Protein AF-A0A022QAW2-F1 (afdb_monomer)

Organism: Erythranthe guttata (NCBI:txid4155)

Solvent-accessible surface area (backbone atoms only — not comparable to full-atom values): 15195 Å² total; per-residue (Å²): 115,69,69,63,53,54,53,51,53,49,51,52,51,51,55,58,72,65,52,78,80,77,84,70,64,58,76,48,80,45,81,38,42,35,32,73,42,81,48,41,42,82,66,58,79,36,71,28,37,12,29,69,86,28,66,48,21,70,68,46,79,47,45,41,44,22,32,42,34,40,39,38,33,32,61,38,96,52,67,43,32,58,20,52,49,89,63,66,49,78,96,32,54,67,51,44,21,40,86,88,50,33,82,66,36,45,53,76,34,66,51,71,39,65,47,52,43,61,94,43,36,40,62,39,34,34,30,33,64,41,81,51,40,38,63,26,36,44,26,26,43,30,40,31,35,68,52,94,90,52,82,70,101,58,81,85,53,79,45,80,43,83,39,45,32,28,47,34,55,88,61,49,24,68,57,54,43,53,40,46,76,70,75,40,84,85,75,77,65,77,43,57,29,43,60,55,19,18,60,71,72,87,39,82,87,82,34,66,87,89,41,53,48,76,80,84,90,79,64,90,96,64,53,69,44,74,44,78,43,83,68,32,87,82,63,89,82,88,87,85,56,89,98,47,76,46,72,45,53,67,56,90,41,39,77,50,81,78,43,82,46,123

Structure (mmCIF, N/CA/C/O backbone):
data_AF-A0A022QAW2-F1
#
_entry.id   AF-A0A022QAW2-F1
#
loop_
_atom_site.group_PDB
_atom_site.id
_atom_site.type_symbol
_atom_site.label_atom_id
_atom_site.label_alt_id
_atom_site.label_comp_id
_atom_site.label_asym_id
_atom_site.label_entity_id
_atom_site.label_seq_id
_atom_s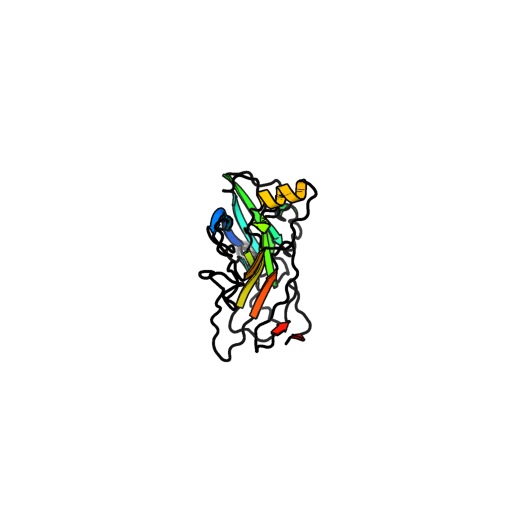ite.pdbx_PDB_ins_code
_atom_site.Cartn_x
_atom_site.Cartn_y
_atom_site.Cartn_z
_atom_site.occupancy
_atom_site.B_iso_or_equiv
_atom_site.auth_seq_id
_atom_site.auth_comp_id
_atom_site.auth_asym_id
_atom_site.auth_atom_id
_atom_site.pdbx_PDB_model_num
ATOM 1 N N . MET A 1 1 ? 17.399 -0.648 67.401 1.00 56.72 1 MET A N 1
ATOM 2 C CA . MET A 1 1 ? 17.140 -1.741 66.431 1.00 56.72 1 MET A CA 1
ATOM 3 C C . MET A 1 1 ? 15.849 -1.549 65.635 1.00 56.72 1 MET A C 1
ATOM 5 O O . MET A 1 1 ? 15.909 -1.689 64.425 1.00 56.72 1 MET A O 1
ATOM 9 N N . ALA A 1 2 ? 14.717 -1.166 66.243 1.00 56.50 2 ALA A N 1
ATOM 10 C CA . ALA A 1 2 ? 13.443 -0.997 65.521 1.00 56.50 2 ALA A CA 1
ATOM 11 C C . ALA A 1 2 ? 13.460 0.070 64.399 1.00 56.50 2 ALA A C 1
ATOM 13 O O . ALA A 1 2 ? 12.942 -0.175 63.316 1.00 56.50 2 ALA A O 1
ATOM 14 N N . ALA A 1 3 ? 14.116 1.219 64.610 1.00 58.31 3 ALA A N 1
ATOM 15 C CA . ALA A 1 3 ? 14.168 2.296 63.612 1.00 58.31 3 ALA A CA 1
ATOM 16 C C . ALA A 1 3 ? 14.893 1.900 62.307 1.00 58.31 3 ALA A C 1
ATOM 18 O O . ALA A 1 3 ? 14.463 2.291 61.229 1.00 58.31 3 ALA A O 1
ATOM 19 N N . ALA A 1 4 ? 15.945 1.077 62.401 1.00 62.88 4 ALA A N 1
ATOM 20 C CA . ALA A 1 4 ? 16.702 0.593 61.243 1.00 62.88 4 ALA A CA 1
ATOM 21 C C . ALA A 1 4 ? 15.927 -0.455 60.421 1.00 62.88 4 ALA A C 1
ATOM 23 O O . ALA A 1 4 ? 16.086 -0.547 59.205 1.00 62.88 4 ALA A O 1
ATOM 24 N N . ALA A 1 5 ? 15.062 -1.235 61.077 1.00 66.19 5 ALA A N 1
ATOM 25 C CA . ALA A 1 5 ? 14.179 -2.181 60.402 1.00 66.19 5 ALA A CA 1
ATOM 26 C C . ALA A 1 5 ? 13.078 -1.450 59.616 1.00 66.19 5 ALA A C 1
ATOM 28 O O . ALA A 1 5 ? 12.796 -1.809 58.476 1.00 66.19 5 ALA A O 1
ATOM 29 N N . ILE A 1 6 ? 12.516 -0.377 60.184 1.00 70.00 6 ILE A N 1
ATOM 30 C CA . ILE A 1 6 ? 11.476 0.436 59.535 1.00 70.00 6 ILE A CA 1
ATOM 31 C C . ILE A 1 6 ? 12.028 1.149 58.293 1.00 70.00 6 ILE A C 1
ATOM 33 O O . ILE A 1 6 ? 11.392 1.119 57.241 1.00 70.00 6 ILE A O 1
ATOM 37 N N . THR A 1 7 ? 13.228 1.734 58.371 1.00 72.00 7 THR A N 1
ATOM 38 C CA . THR A 1 7 ? 13.870 2.370 57.208 1.00 72.00 7 THR A CA 1
ATOM 39 C C . THR A 1 7 ? 14.232 1.365 56.119 1.00 72.00 7 THR A C 1
ATOM 41 O O . THR A 1 7 ? 14.057 1.666 54.942 1.00 72.00 7 THR A O 1
ATOM 44 N N . SER A 1 8 ? 14.667 0.158 56.491 1.00 72.88 8 SER A N 1
ATOM 45 C CA . SER A 1 8 ? 14.980 -0.908 55.529 1.00 72.88 8 SER A CA 1
ATOM 46 C C . SER A 1 8 ? 13.729 -1.403 54.792 1.00 72.88 8 SER A C 1
ATOM 48 O O . SER A 1 8 ? 13.750 -1.546 53.573 1.00 72.88 8 SER A O 1
ATOM 50 N N . VAL A 1 9 ? 12.612 -1.596 55.502 1.00 76.38 9 VAL A N 1
ATOM 51 C CA . VAL A 1 9 ? 11.323 -1.989 54.902 1.00 76.38 9 VAL A CA 1
ATOM 52 C C . VAL A 1 9 ? 10.766 -0.884 53.999 1.00 76.38 9 VAL A C 1
ATOM 54 O O . VAL A 1 9 ? 10.245 -1.180 52.921 1.00 76.38 9 VAL A O 1
ATOM 57 N N . LEU A 1 10 ? 10.920 0.387 54.387 1.00 77.25 10 LEU A N 1
ATOM 58 C CA . LEU A 1 10 ? 10.522 1.528 53.561 1.00 77.25 10 LEU A CA 1
ATOM 59 C C . LEU A 1 10 ? 11.343 1.597 52.262 1.00 77.25 10 LEU A C 1
ATOM 61 O O . LEU A 1 10 ? 10.767 1.774 51.193 1.00 77.25 10 LEU A O 1
ATOM 65 N N . LEU A 1 11 ? 12.665 1.393 52.331 1.00 74.50 11 LEU A N 1
ATOM 66 C CA . LEU A 1 11 ? 13.534 1.373 51.148 1.00 74.50 11 LEU A CA 1
ATOM 67 C C . LEU A 1 11 ? 13.185 0.224 50.196 1.00 74.50 11 LEU A C 1
ATOM 69 O O . LEU A 1 11 ? 13.103 0.438 48.991 1.00 74.50 11 LEU A O 1
ATOM 73 N N . ILE A 1 12 ? 12.924 -0.974 50.729 1.00 75.12 12 ILE A N 1
ATOM 74 C CA . ILE A 1 12 ? 12.495 -2.132 49.931 1.00 75.12 12 ILE A CA 1
ATOM 75 C C . ILE A 1 12 ? 11.142 -1.851 49.262 1.00 75.12 12 ILE A C 1
ATOM 77 O O . ILE A 1 12 ? 10.963 -2.165 48.089 1.00 75.12 12 ILE A O 1
ATOM 81 N N . SER A 1 13 ? 10.216 -1.195 49.967 1.00 69.25 13 SER A N 1
ATOM 82 C CA . SER A 1 13 ? 8.904 -0.815 49.425 1.00 69.25 13 SER A CA 1
ATOM 83 C C . SER A 1 13 ? 9.012 0.248 48.323 1.00 69.25 13 SER A C 1
ATOM 85 O O . SER A 1 13 ? 8.322 0.152 47.313 1.00 69.25 13 SER A O 1
ATOM 87 N N . ILE A 1 14 ? 9.915 1.226 48.467 1.00 72.00 14 ILE A N 1
ATOM 88 C CA . ILE A 1 14 ? 10.216 2.226 47.429 1.00 72.00 14 ILE A CA 1
ATOM 89 C C . ILE A 1 14 ? 10.884 1.562 46.216 1.00 72.00 14 ILE A C 1
ATOM 91 O O . ILE A 1 14 ? 10.503 1.848 45.086 1.00 72.00 14 ILE A O 1
ATOM 95 N N . CYS A 1 15 ? 11.824 0.634 46.420 1.00 68.12 15 CYS A N 1
ATOM 96 C CA . CYS A 1 15 ? 12.437 -0.134 45.332 1.00 68.12 15 CYS A CA 1
ATOM 97 C C . CYS A 1 15 ? 11.434 -1.049 44.608 1.00 68.12 15 CYS A C 1
ATOM 99 O O . CYS A 1 15 ? 11.542 -1.210 43.396 1.00 68.12 15 CYS A O 1
ATOM 101 N N . LEU A 1 16 ? 10.442 -1.604 45.314 1.00 65.06 16 LEU A N 1
ATOM 102 C CA . LEU A 1 16 ? 9.341 -2.373 44.719 1.00 65.06 16 LEU A CA 1
ATOM 103 C C . LEU A 1 16 ? 8.357 -1.479 43.944 1.00 65.06 16 LEU A C 1
ATOM 105 O O . LEU A 1 16 ? 7.880 -1.889 42.890 1.00 65.06 16 LEU A O 1
ATOM 109 N N . LEU A 1 17 ? 8.096 -0.249 44.407 1.00 61.62 17 LEU A N 1
ATOM 110 C CA . LEU A 1 17 ? 7.304 0.761 43.681 1.00 61.62 17 LEU A CA 1
ATOM 111 C C . LEU A 1 17 ? 8.039 1.338 42.458 1.00 61.62 17 LEU A C 1
ATOM 113 O O . LEU A 1 17 ? 7.399 1.757 41.498 1.00 61.62 17 LEU A O 1
ATOM 117 N N . LEU A 1 18 ? 9.375 1.329 42.472 1.00 59.78 18 LEU A N 1
ATOM 118 C CA . LEU A 1 18 ? 10.240 1.624 41.322 1.00 59.78 18 LEU A CA 1
ATOM 119 C C . LEU A 1 18 ? 10.418 0.413 40.386 1.00 59.78 18 LEU A C 1
ATOM 121 O O . LEU A 1 18 ? 11.153 0.502 39.401 1.00 59.78 18 LEU A O 1
ATOM 125 N N . GLY A 1 19 ? 9.756 -0.713 40.678 1.00 59.25 19 GLY A N 1
ATOM 126 C CA . GLY A 1 19 ? 9.736 -1.900 39.836 1.00 59.25 19 GLY A CA 1
ATOM 127 C C . GLY A 1 19 ? 9.145 -1.590 38.463 1.00 59.25 19 GLY A C 1
ATOM 128 O O . GLY A 1 19 ? 7.937 -1.439 38.326 1.00 59.25 19 GLY A O 1
ATOM 129 N N . CYS A 1 20 ? 10.031 -1.479 37.470 1.00 58.34 20 CYS A N 1
ATOM 130 C CA . CYS A 1 20 ? 9.810 -1.493 36.023 1.00 58.34 20 CYS A CA 1
ATOM 131 C C . CYS A 1 20 ? 8.377 -1.182 35.553 1.00 58.34 20 CYS A C 1
ATOM 133 O O . CYS A 1 20 ? 7.703 -2.034 34.973 1.00 58.34 20 CYS A O 1
ATOM 135 N N . ALA A 1 21 ? 7.933 0.063 35.726 1.00 58.34 21 ALA A N 1
ATOM 136 C CA . ALA A 1 21 ? 6.837 0.582 34.922 1.00 58.34 21 ALA A CA 1
ATOM 137 C C . ALA A 1 21 ? 7.349 0.752 33.481 1.00 58.34 21 ALA A C 1
ATOM 139 O O . ALA A 1 21 ? 7.840 1.814 33.101 1.00 58.34 21 ALA A O 1
ATOM 140 N N . PHE A 1 22 ? 7.280 -0.313 32.678 1.00 58.16 22 PHE A N 1
ATOM 141 C CA . PHE A 1 22 ? 7.416 -0.207 31.228 1.00 58.16 22 PHE A CA 1
ATOM 142 C C . PHE A 1 22 ? 6.170 0.512 30.702 1.00 58.16 22 PHE A C 1
ATOM 144 O O . PHE A 1 22 ? 5.160 -0.106 30.386 1.00 58.16 22 PHE A O 1
ATOM 151 N N . ALA A 1 23 ? 6.228 1.843 30.693 1.00 65.62 23 ALA A N 1
ATOM 152 C CA . ALA A 1 23 ? 5.174 2.722 30.187 1.00 65.62 23 ALA A CA 1
ATOM 153 C C . ALA A 1 23 ? 5.244 2.917 28.660 1.00 65.62 23 ALA A C 1
ATOM 155 O O . ALA A 1 23 ? 4.561 3.785 28.119 1.00 65.62 23 ALA A O 1
ATOM 156 N N . GLU A 1 24 ? 6.104 2.161 27.976 1.00 78.31 24 GLU A N 1
ATOM 157 C CA . GLU A 1 24 ? 6.283 2.254 26.532 1.00 78.31 24 GLU A CA 1
ATOM 158 C C . GLU A 1 24 ? 5.212 1.433 25.807 1.00 78.31 24 GLU A C 1
ATOM 160 O O . GLU A 1 24 ? 4.860 0.326 26.223 1.00 78.31 24 GLU A O 1
ATOM 165 N N . ASP A 1 25 ? 4.663 1.998 24.732 1.00 86.62 25 ASP A N 1
ATOM 166 C CA . ASP A 1 25 ? 3.688 1.301 23.902 1.00 86.62 25 ASP A CA 1
ATOM 167 C C . ASP A 1 25 ? 4.361 0.149 23.119 1.00 86.62 25 ASP A C 1
ATOM 169 O O . ASP A 1 25 ? 5.567 0.190 22.861 1.00 86.62 25 ASP A O 1
ATOM 173 N N . PRO A 1 26 ? 3.618 -0.893 22.699 1.00 92.31 26 PRO A N 1
ATOM 174 C CA . PRO A 1 26 ? 4.227 -2.045 22.041 1.00 92.31 26 PRO A CA 1
ATOM 175 C C . PRO A 1 26 ? 4.854 -1.701 20.682 1.00 92.31 26 PRO A C 1
ATOM 177 O O . PRO A 1 26 ? 4.358 -0.852 19.934 1.00 92.31 26 PRO A O 1
ATOM 180 N N . PHE A 1 27 ? 5.924 -2.423 20.342 1.00 95.62 27 PHE A N 1
ATOM 181 C CA . PHE A 1 27 ? 6.578 -2.359 19.037 1.00 95.62 27 PHE A CA 1
ATOM 182 C C . PHE A 1 27 ? 5.999 -3.403 18.084 1.00 95.62 27 PHE A C 1
ATOM 184 O O . PHE A 1 27 ? 5.907 -4.584 18.419 1.00 95.62 27 PHE A O 1
ATOM 191 N N . VAL A 1 28 ? 5.670 -2.980 16.866 1.00 97.19 28 VAL A N 1
ATOM 192 C CA . VAL A 1 28 ? 5.231 -3.858 15.779 1.00 97.19 28 VAL A CA 1
ATOM 193 C C . VAL A 1 28 ? 6.261 -3.783 14.660 1.00 97.19 28 VAL A C 1
ATOM 195 O O . VAL A 1 28 ? 6.480 -2.721 14.079 1.00 97.19 28 VAL A O 1
ATOM 198 N N . ASN A 1 29 ? 6.900 -4.916 14.374 1.00 98.06 29 ASN A N 1
ATOM 199 C CA . ASN A 1 29 ? 8.033 -4.997 13.457 1.00 98.06 29 ASN A CA 1
ATOM 200 C C . ASN A 1 29 ? 7.632 -5.648 12.128 1.00 98.06 29 ASN A C 1
ATOM 202 O O . ASN A 1 29 ? 6.971 -6.687 12.119 1.00 98.06 29 ASN A O 1
ATOM 206 N N . TYR A 1 30 ? 8.094 -5.074 11.019 1.00 98.25 30 TYR A N 1
ATOM 207 C CA . TYR A 1 30 ? 7.963 -5.631 9.674 1.00 98.25 30 TYR A CA 1
ATOM 208 C C . TYR A 1 30 ? 9.312 -5.609 8.950 1.00 98.25 30 TYR A C 1
ATOM 210 O O . TYR A 1 30 ? 10.018 -4.602 8.957 1.00 98.25 30 TYR A O 1
ATOM 218 N N . ASP A 1 31 ? 9.642 -6.701 8.261 1.00 98.31 31 ASP A N 1
ATOM 219 C CA . ASP A 1 31 ? 10.764 -6.762 7.322 1.00 98.31 31 ASP A CA 1
ATOM 220 C C . ASP A 1 31 ? 10.231 -6.741 5.889 1.00 98.31 31 ASP A C 1
ATOM 222 O O . ASP A 1 31 ? 9.519 -7.652 5.453 1.00 98.31 31 ASP A O 1
ATOM 226 N N . PHE A 1 32 ? 10.573 -5.690 5.152 1.00 98.50 32 PHE A N 1
ATOM 227 C CA . PHE A 1 32 ? 10.180 -5.484 3.765 1.00 98.50 32 PHE A CA 1
ATOM 228 C C . PHE A 1 32 ? 11.380 -5.694 2.849 1.00 98.50 32 PHE A C 1
ATOM 230 O O . PHE A 1 32 ? 12.405 -5.028 2.959 1.00 98.50 32 PHE A O 1
ATOM 237 N N . VAL A 1 33 ? 11.236 -6.601 1.892 1.00 98.62 33 VAL A N 1
ATOM 238 C CA . VAL A 1 33 ? 12.156 -6.788 0.775 1.00 98.62 33 VAL A CA 1
ATOM 239 C C . VAL A 1 33 ? 11.467 -6.263 -0.471 1.00 98.62 33 VAL A C 1
ATOM 241 O O . VAL A 1 33 ? 10.517 -6.876 -0.956 1.00 98.62 33 VAL A O 1
ATOM 244 N N . VAL A 1 34 ? 11.936 -5.126 -0.976 1.00 98.56 34 VAL A N 1
ATOM 245 C CA . VAL A 1 34 ? 11.364 -4.487 -2.163 1.00 98.56 34 VAL A CA 1
ATOM 246 C C . VAL A 1 34 ? 12.167 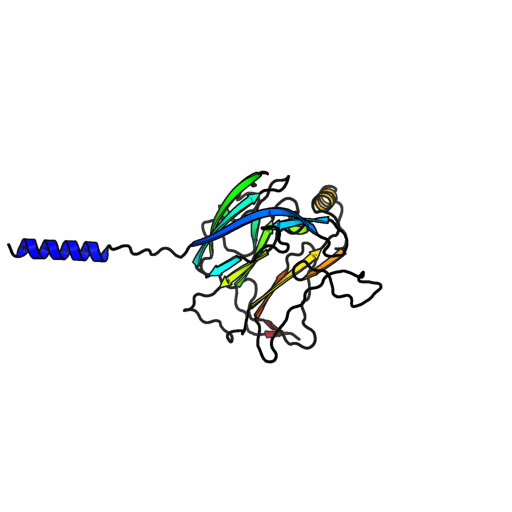-4.913 -3.383 1.00 98.56 34 VAL A C 1
ATOM 248 O O . VAL A 1 34 ? 13.368 -4.657 -3.455 1.00 98.56 34 VAL A O 1
ATOM 251 N N . SER A 1 35 ? 11.521 -5.603 -4.320 1.00 98.25 35 SER A N 1
ATOM 252 C CA . SER A 1 35 ? 12.160 -6.183 -5.506 1.00 98.25 35 SER A CA 1
ATOM 253 C C . SER A 1 35 ? 11.222 -6.186 -6.707 1.00 98.25 35 SER A C 1
ATOM 255 O O . SER A 1 35 ? 10.004 -6.146 -6.545 1.00 98.25 35 SER A O 1
ATOM 257 N N . TYR A 1 36 ? 11.778 -6.319 -7.910 1.00 98.00 36 TYR A N 1
ATOM 258 C CA . TYR A 1 36 ? 10.973 -6.569 -9.102 1.00 98.00 36 TYR A CA 1
ATOM 259 C C . TYR A 1 36 ? 10.456 -8.009 -9.146 1.00 98.00 36 TYR A C 1
ATOM 261 O O . TYR A 1 36 ? 11.177 -8.954 -8.823 1.00 98.00 36 TYR A O 1
ATOM 269 N N . ILE A 1 37 ? 9.217 -8.163 -9.597 1.00 97.50 37 ILE A N 1
ATOM 270 C CA . ILE A 1 37 ? 8.623 -9.420 -10.055 1.00 97.50 37 ILE A CA 1
ATOM 271 C C . ILE A 1 37 ? 8.091 -9.225 -11.475 1.00 97.50 37 ILE A C 1
ATOM 273 O O . ILE A 1 37 ? 7.823 -8.098 -11.892 1.00 97.50 37 ILE A O 1
ATOM 277 N N . THR A 1 38 ? 7.911 -10.311 -12.219 1.00 97.00 38 THR A N 1
ATOM 278 C CA . THR A 1 38 ? 7.157 -10.270 -13.477 1.00 97.00 38 THR A CA 1
ATOM 279 C C . THR A 1 38 ? 5.701 -10.596 -13.181 1.00 97.00 38 THR A C 1
ATOM 281 O O . THR A 1 38 ? 5.409 -11.661 -12.641 1.00 97.00 38 THR A O 1
ATOM 284 N N . ALA A 1 39 ? 4.796 -9.688 -13.530 1.00 95.12 39 ALA A N 1
ATOM 285 C CA . ALA A 1 39 ? 3.359 -9.887 -13.396 1.00 95.12 39 ALA A CA 1
ATOM 286 C C . ALA A 1 39 ? 2.628 -9.333 -14.623 1.00 95.12 39 ALA A C 1
ATOM 288 O O . ALA A 1 39 ? 3.138 -8.453 -15.318 1.00 95.12 39 ALA A O 1
ATOM 289 N N . SER A 1 40 ? 1.416 -9.837 -14.856 1.00 94.69 40 SER A N 1
ATOM 290 C CA . SER A 1 40 ? 0.598 -9.472 -16.017 1.00 94.69 40 SER A CA 1
ATOM 291 C C . SER A 1 40 ? -0.830 -9.076 -15.607 1.00 94.69 40 SER A C 1
ATOM 293 O O . SER A 1 40 ? -1.771 -9.756 -16.017 1.00 94.69 40 SER A O 1
ATOM 295 N N . PRO A 1 41 ? -1.047 -8.007 -14.804 1.00 93.25 41 PRO A N 1
ATOM 296 C CA . PRO A 1 41 ? -2.383 -7.678 -14.282 1.00 93.25 41 PRO A CA 1
ATOM 297 C C . PRO A 1 41 ? -3.448 -7.450 -15.366 1.00 93.25 41 PRO A C 1
ATOM 299 O O . PRO A 1 41 ? -4.610 -7.784 -15.168 1.00 93.25 41 PRO A O 1
ATOM 302 N N . LEU A 1 42 ? -3.037 -6.917 -16.523 1.00 93.56 42 LEU A N 1
ATOM 303 C CA . LEU A 1 42 ? -3.880 -6.704 -17.708 1.00 93.56 42 LEU A CA 1
ATOM 304 C C . LEU A 1 42 ? -3.505 -7.642 -18.875 1.00 93.56 42 LEU A C 1
ATOM 306 O O . LEU A 1 42 ? -3.739 -7.325 -20.036 1.00 93.56 42 LEU A O 1
ATOM 310 N N . GLY A 1 43 ? -2.860 -8.777 -18.591 1.00 91.38 43 GLY A N 1
ATOM 311 C CA . GLY A 1 43 ? -2.446 -9.762 -19.600 1.00 91.38 43 GLY A CA 1
ATOM 312 C C . GLY A 1 43 ? -1.118 -9.468 -20.311 1.00 91.38 43 GLY A C 1
ATOM 313 O O . GLY A 1 43 ? -0.577 -10.357 -20.961 1.00 91.38 43 GLY A O 1
ATOM 314 N N . VAL A 1 44 ? -0.540 -8.275 -20.137 1.00 91.69 44 VAL A N 1
ATOM 315 C CA . VAL A 1 44 ? 0.791 -7.920 -20.661 1.00 91.69 44 VAL A CA 1
ATOM 316 C C . VAL A 1 44 ? 1.855 -8.142 -19.577 1.00 91.69 44 VAL A C 1
ATOM 318 O O . VAL A 1 44 ? 1.785 -7.479 -18.539 1.00 91.69 44 VAL A O 1
ATOM 321 N N . PRO A 1 45 ? 2.835 -9.046 -19.780 1.00 93.75 45 PRO A N 1
ATOM 322 C CA . PRO A 1 45 ? 3.922 -9.247 -18.828 1.00 93.75 45 PRO A CA 1
ATOM 323 C C . PRO A 1 45 ? 4.794 -8.002 -18.700 1.00 93.75 45 PRO A C 1
ATOM 325 O O . PRO A 1 45 ? 5.359 -7.525 -19.683 1.00 93.75 45 PRO A O 1
ATOM 328 N N . GLN A 1 46 ? 4.957 -7.512 -17.475 1.00 94.50 46 GLN A N 1
ATOM 329 C CA . GLN A 1 46 ? 5.856 -6.404 -17.177 1.00 94.50 46 GLN A CA 1
ATOM 330 C C . GLN A 1 46 ? 6.508 -6.542 -15.803 1.00 94.50 46 GLN A C 1
ATOM 332 O O . GLN A 1 46 ? 6.116 -7.369 -14.976 1.00 94.50 46 GLN A O 1
ATOM 337 N N . GLN A 1 47 ? 7.542 -5.733 -15.571 1.00 95.69 47 GLN A N 1
ATOM 338 C CA . GLN A 1 47 ? 8.177 -5.633 -14.263 1.00 95.69 47 GLN A CA 1
ATOM 339 C C . GLN A 1 47 ? 7.298 -4.818 -13.315 1.00 95.69 47 GLN A C 1
ATOM 341 O O . GLN A 1 47 ? 6.961 -3.673 -13.600 1.00 95.69 47 GLN A O 1
ATOM 346 N N . VAL A 1 48 ? 6.972 -5.414 -12.174 1.00 97.31 48 VAL A N 1
ATOM 347 C CA . VAL A 1 48 ? 6.183 -4.818 -11.098 1.00 97.31 48 VAL A CA 1
ATOM 348 C C . VAL A 1 48 ? 7.039 -4.776 -9.842 1.00 97.31 48 VAL A C 1
ATOM 350 O O . VAL A 1 48 ? 7.730 -5.741 -9.515 1.00 97.31 48 VAL A O 1
ATOM 353 N N . ILE A 1 49 ? 7.010 -3.653 -9.133 1.00 98.00 49 ILE A N 1
ATOM 354 C CA . ILE A 1 49 ? 7.642 -3.518 -7.826 1.00 98.00 49 ILE A CA 1
ATOM 355 C C . ILE A 1 49 ? 6.755 -4.241 -6.815 1.00 98.00 49 ILE A C 1
ATOM 357 O O . ILE A 1 49 ? 5.574 -3.933 -6.658 1.00 98.00 49 ILE A O 1
ATOM 361 N N . ALA A 1 50 ? 7.330 -5.209 -6.118 1.00 97.94 50 ALA A N 1
ATOM 362 C CA . ALA A 1 50 ? 6.653 -6.005 -5.111 1.00 97.94 50 ALA A CA 1
ATOM 363 C C . ALA A 1 50 ? 7.332 -5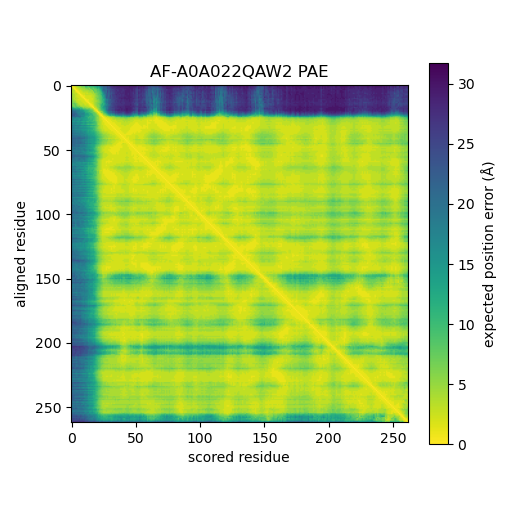.851 -3.756 1.00 97.94 50 ALA A C 1
ATOM 365 O O . ALA A 1 50 ? 8.544 -5.640 -3.663 1.00 97.94 50 ALA A O 1
ATOM 366 N N . VAL A 1 51 ? 6.544 -6.021 -2.699 1.00 98.44 51 VAL A N 1
ATOM 367 C CA . VAL A 1 51 ? 7.041 -6.075 -1.324 1.00 98.44 51 VAL A CA 1
ATOM 368 C C . VAL A 1 51 ? 6.910 -7.513 -0.843 1.00 98.44 51 VAL A C 1
ATOM 370 O O . VAL A 1 51 ? 5.828 -8.096 -0.881 1.00 98.44 51 VAL A O 1
ATOM 373 N N . ASN A 1 52 ? 8.027 -8.117 -0.437 1.00 98.19 52 ASN A N 1
ATOM 374 C CA . ASN A 1 52 ? 8.125 -9.534 -0.068 1.00 98.19 52 ASN A CA 1
ATOM 375 C C . ASN A 1 52 ? 7.621 -10.482 -1.173 1.00 98.19 52 ASN A C 1
ATOM 377 O O . ASN A 1 52 ? 6.988 -11.498 -0.892 1.00 98.19 52 ASN A O 1
ATOM 381 N N . GLY A 1 53 ? 7.882 -10.131 -2.439 1.00 97.50 53 GLY A N 1
ATOM 382 C CA . GLY A 1 53 ? 7.461 -10.913 -3.608 1.00 97.50 53 GLY A CA 1
ATOM 383 C C . GLY A 1 53 ? 5.954 -10.891 -3.886 1.00 97.50 53 GLY A C 1
ATOM 384 O O . GLY A 1 53 ? 5.491 -11.666 -4.717 1.00 97.50 53 GLY A O 1
ATOM 385 N N . LYS A 1 54 ? 5.187 -10.027 -3.206 1.00 97.31 54 LYS A N 1
ATOM 386 C CA . LYS A 1 54 ? 3.736 -9.890 -3.375 1.00 97.31 54 LYS A CA 1
ATOM 387 C C . LYS A 1 54 ? 3.363 -8.548 -4.000 1.00 97.31 54 LYS A C 1
ATOM 389 O O . LYS A 1 54 ? 3.959 -7.514 -3.683 1.00 97.31 54 LYS A O 1
ATOM 394 N N . PHE A 1 55 ? 2.356 -8.590 -4.865 1.00 96.56 55 PHE A N 1
ATOM 395 C CA . PHE A 1 55 ? 1.704 -7.424 -5.442 1.00 96.56 55 PHE A CA 1
ATOM 396 C C . PHE A 1 55 ? 0.177 -7.608 -5.366 1.00 96.56 55 PHE A C 1
ATOM 398 O O . PHE A 1 55 ? -0.322 -8.574 -5.947 1.00 96.56 55 PHE A O 1
ATOM 405 N N . PRO A 1 56 ? -0.560 -6.719 -4.670 1.00 97.19 56 PRO A N 1
ATOM 406 C CA . PRO A 1 56 ? -0.074 -5.638 -3.806 1.00 97.19 56 PRO A CA 1
ATOM 407 C C . PRO A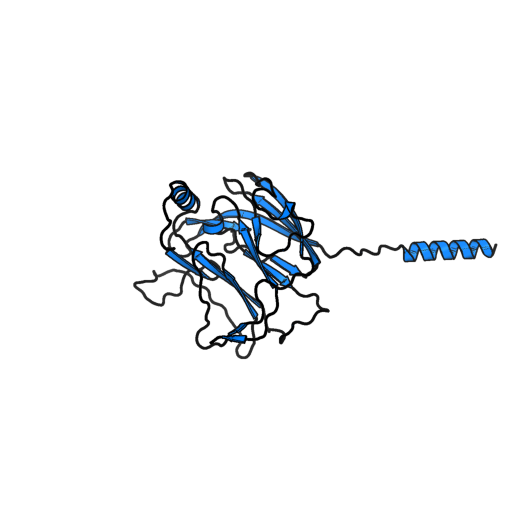 1 56 ? 0.791 -6.147 -2.639 1.00 97.19 56 PRO A C 1
ATOM 409 O O . PRO A 1 56 ? 0.828 -7.343 -2.339 1.00 97.19 56 PRO A O 1
ATOM 412 N N . GLY A 1 57 ? 1.520 -5.239 -1.996 1.00 97.56 57 GLY A N 1
ATOM 413 C CA . GLY A 1 57 ? 2.350 -5.555 -0.837 1.00 97.56 57 GLY A CA 1
ATOM 414 C C . GLY A 1 57 ? 1.532 -6.029 0.376 1.00 97.56 57 GLY A C 1
ATOM 415 O O . GLY A 1 57 ? 0.318 -5.811 0.443 1.00 97.56 57 GLY A O 1
ATOM 416 N N . PRO A 1 58 ? 2.175 -6.682 1.363 1.00 97.56 58 PRO A N 1
ATOM 417 C CA . PRO A 1 58 ? 1.502 -7.143 2.572 1.00 97.56 58 PRO A CA 1
ATOM 418 C C . PRO A 1 58 ? 0.879 -5.975 3.344 1.00 97.56 58 PRO A C 1
ATOM 420 O O . PRO A 1 58 ? 1.453 -4.888 3.424 1.00 97.56 58 PRO A O 1
ATOM 423 N N . THR A 1 59 ? -0.285 -6.214 3.945 1.00 97.75 59 THR A N 1
ATOM 424 C CA . THR A 1 59 ? -0.947 -5.212 4.786 1.00 97.75 59 THR A CA 1
ATOM 425 C C . THR A 1 59 ? -0.208 -5.063 6.112 1.00 97.75 59 THR A C 1
ATOM 427 O O . THR A 1 59 ? 0.042 -6.053 6.799 1.00 97.75 59 THR A O 1
ATOM 430 N N . ILE A 1 60 ? 0.107 -3.825 6.488 1.00 98.25 60 ILE A N 1
ATOM 431 C CA . ILE A 1 60 ? 0.570 -3.488 7.833 1.00 98.25 60 ILE A CA 1
ATOM 432 C C . ILE A 1 60 ? -0.661 -3.412 8.725 1.00 98.25 60 ILE A C 1
ATOM 434 O O . ILE A 1 60 ? -1.520 -2.562 8.526 1.00 98.25 60 ILE A O 1
ATOM 438 N N . ASN A 1 61 ? -0.748 -4.298 9.706 1.00 97.31 61 ASN A N 1
ATOM 439 C CA . ASN A 1 61 ? -1.795 -4.286 10.713 1.00 97.31 61 ASN A CA 1
ATOM 440 C C . ASN A 1 61 ? -1.189 -3.849 12.052 1.00 97.31 61 ASN A C 1
ATOM 442 O O . ASN A 1 61 ? -0.266 -4.490 12.560 1.00 97.31 61 ASN A O 1
ATOM 446 N N . VAL A 1 62 ? -1.653 -2.723 12.585 1.00 97.00 62 VAL A N 1
ATOM 447 C CA . VAL A 1 62 ? -1.111 -2.099 13.795 1.00 97.00 62 VAL A CA 1
ATOM 448 C C . VAL A 1 62 ? -2.248 -1.490 14.613 1.00 97.00 62 VAL A C 1
ATOM 450 O O . VAL A 1 62 ? -3.318 -1.195 14.090 1.00 97.00 62 VAL A O 1
ATOM 453 N N . THR A 1 63 ? -2.056 -1.316 15.914 1.00 95.94 63 THR A N 1
ATOM 454 C CA . THR A 1 63 ? -3.043 -0.663 16.786 1.00 95.94 63 THR A CA 1
ATOM 455 C C . THR A 1 63 ? -2.579 0.753 17.109 1.00 95.94 63 THR A C 1
ATOM 457 O O . THR A 1 63 ? -1.380 1.026 17.176 1.00 95.94 63 THR A O 1
ATOM 460 N N . THR A 1 64 ? -3.512 1.676 17.318 1.00 94.50 64 THR A N 1
ATOM 461 C CA . THR A 1 64 ? -3.189 3.064 17.663 1.00 94.50 64 THR A CA 1
ATOM 462 C C . THR A 1 64 ? -2.223 3.158 18.856 1.00 94.50 64 THR A C 1
ATOM 464 O O . THR A 1 64 ? -2.284 2.350 19.794 1.00 94.50 64 THR A O 1
ATOM 467 N N . ASN A 1 65 ? -1.312 4.130 18.790 1.00 93.69 65 ASN A N 1
ATOM 468 C CA . ASN A 1 65 ? -0.165 4.394 19.670 1.00 93.69 65 ASN A CA 1
ATOM 469 C C . ASN A 1 65 ? 0.976 3.365 19.656 1.00 93.69 65 ASN A C 1
ATOM 471 O O . ASN A 1 65 ? 1.981 3.604 20.317 1.00 93.69 65 ASN A O 1
ATOM 475 N N . ASN A 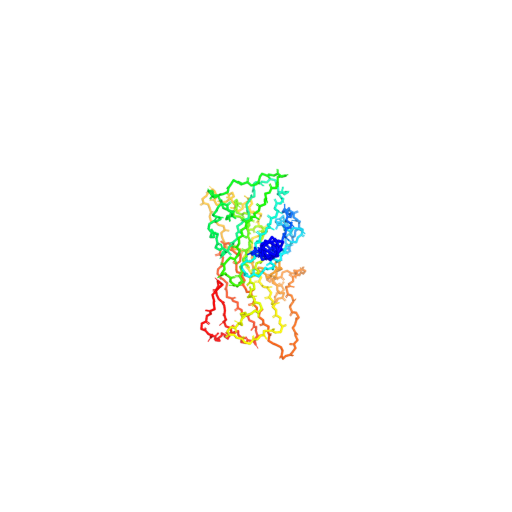1 66 ? 0.889 2.261 18.910 1.00 95.31 66 ASN A N 1
ATOM 476 C CA . ASN A 1 66 ? 2.032 1.349 18.795 1.00 95.31 66 ASN A CA 1
ATOM 477 C C . ASN A 1 66 ? 3.206 2.032 18.073 1.00 95.31 66 ASN A C 1
ATOM 479 O O . ASN A 1 66 ? 3.016 2.927 17.239 1.00 95.31 66 ASN A O 1
ATOM 483 N N . HIS A 1 67 ? 4.419 1.572 18.365 1.00 95.56 67 HIS A N 1
ATOM 484 C CA . HIS A 1 67 ? 5.620 1.938 17.626 1.00 95.56 67 HIS A CA 1
ATOM 485 C C . HIS A 1 67 ? 5.767 1.013 16.418 1.00 95.56 67 HIS A C 1
ATOM 487 O O . HIS A 1 67 ? 6.039 -0.178 16.558 1.00 95.56 67 HIS A O 1
ATOM 493 N N . LEU A 1 68 ? 5.573 1.555 15.219 1.00 97.19 68 LEU A N 1
ATOM 494 C CA . LEU A 1 68 ? 5.754 0.822 13.975 1.00 97.19 68 LEU A CA 1
ATOM 495 C C . LEU A 1 68 ? 7.223 0.902 13.550 1.00 97.19 68 LEU A C 1
ATOM 497 O O . LEU A 1 68 ? 7.777 1.993 13.402 1.00 97.19 68 LEU A O 1
ATOM 501 N N . VAL A 1 69 ? 7.836 -0.260 13.342 1.00 98.19 69 VAL A N 1
ATOM 502 C CA . VAL A 1 69 ? 9.221 -0.404 12.888 1.00 98.19 69 VAL A CA 1
ATOM 503 C C . VAL A 1 69 ? 9.221 -1.208 11.595 1.00 98.19 69 VAL A C 1
ATOM 505 O O . VAL A 1 69 ? 8.838 -2.377 11.585 1.00 98.19 69 VAL A O 1
ATOM 508 N N . VAL A 1 70 ? 9.646 -0.598 10.491 1.00 98.50 70 VAL A N 1
ATOM 509 C CA . VAL A 1 70 ? 9.696 -1.257 9.180 1.00 98.50 70 VAL A CA 1
ATOM 510 C C . VAL A 1 70 ? 11.114 -1.211 8.630 1.00 98.50 70 VAL A C 1
ATOM 512 O O . VAL A 1 70 ? 11.597 -0.161 8.211 1.00 98.50 70 VAL A O 1
ATOM 515 N N . ASN A 1 71 ? 11.783 -2.361 8.612 1.00 98.50 71 ASN A N 1
ATOM 516 C CA . ASN A 1 71 ? 13.094 -2.530 7.993 1.00 98.50 71 ASN A CA 1
ATOM 517 C C . ASN A 1 71 ? 12.922 -2.786 6.495 1.00 98.50 71 ASN A C 1
ATOM 519 O O . ASN A 1 71 ? 12.480 -3.859 6.084 1.00 98.50 71 ASN A O 1
ATOM 523 N N . VAL A 1 72 ? 13.276 -1.805 5.673 1.00 98.62 72 VAL A N 1
ATOM 524 C CA . VAL A 1 72 ? 13.108 -1.839 4.220 1.00 98.62 72 VAL A CA 1
ATOM 525 C C . VAL A 1 72 ? 14.447 -2.141 3.568 1.00 98.62 72 VAL A C 1
ATOM 527 O O . VAL A 1 72 ? 15.395 -1.372 3.690 1.00 98.62 72 VAL A O 1
ATOM 530 N N . ARG A 1 73 ? 14.524 -3.252 2.837 1.00 98.56 73 ARG A N 1
ATOM 531 C CA . ARG A 1 73 ? 15.686 -3.671 2.046 1.00 98.56 73 ARG A CA 1
ATOM 532 C C . ARG A 1 73 ? 15.411 -3.399 0.574 1.00 98.56 73 ARG A C 1
ATOM 534 O O . ARG A 1 73 ? 14.508 -4.003 -0.009 1.00 98.56 73 ARG A O 1
ATOM 541 N N . ASN A 1 74 ? 16.206 -2.520 -0.026 1.00 98.50 74 ASN A N 1
ATOM 542 C CA . ASN A 1 74 ? 16.083 -2.167 -1.431 1.00 98.50 74 ASN A CA 1
ATOM 543 C C . ASN A 1 74 ? 16.847 -3.175 -2.307 1.00 98.50 74 ASN A C 1
ATOM 545 O O . ASN A 1 74 ? 18.079 -3.197 -2.312 1.00 98.50 74 ASN A O 1
ATOM 549 N N . LYS A 1 75 ? 16.126 -4.011 -3.062 1.00 98.19 75 LYS A N 1
ATOM 550 C CA . LYS A 1 75 ? 16.689 -4.890 -4.104 1.00 98.19 75 LYS A CA 1
ATOM 551 C C . LYS A 1 75 ? 16.380 -4.403 -5.525 1.00 98.19 75 LYS A C 1
ATOM 553 O O . LYS A 1 75 ? 16.563 -5.168 -6.470 1.00 98.19 75 LYS A O 1
ATOM 558 N N . LEU A 1 76 ? 15.894 -3.174 -5.678 1.00 97.50 76 LEU A N 1
ATOM 559 C CA . LEU A 1 76 ? 15.758 -2.529 -6.980 1.00 97.50 76 LEU A CA 1
ATOM 560 C C . LEU A 1 76 ? 17.139 -2.098 -7.494 1.00 97.50 76 LEU A C 1
ATOM 562 O O . LEU A 1 76 ? 18.125 -2.082 -6.753 1.00 97.50 76 LEU A O 1
ATOM 566 N N . ASP A 1 77 ? 17.206 -1.758 -8.775 1.00 96.75 77 ASP A N 1
ATOM 567 C CA . ASP A 1 77 ? 18.384 -1.199 -9.442 1.00 96.75 77 ASP A CA 1
ATOM 568 C C . ASP A 1 77 ? 18.440 0.338 -9.367 1.00 96.75 77 ASP A C 1
ATOM 570 O O . ASP A 1 77 ? 19.390 0.953 -9.850 1.00 96.75 77 ASP A O 1
ATOM 574 N N . GLU A 1 78 ? 17.472 0.964 -8.695 1.00 96.69 78 GLU A N 1
ATOM 575 C CA . GLU A 1 78 ? 17.422 2.400 -8.435 1.00 96.69 78 GLU A CA 1
ATOM 576 C C . GLU A 1 78 ? 17.113 2.724 -6.963 1.00 96.69 78 GLU A C 1
ATOM 578 O O . GLU A 1 78 ? 16.750 1.863 -6.156 1.00 96.69 78 GLU A O 1
ATOM 583 N N . ASN A 1 79 ? 17.283 3.995 -6.603 1.00 97.88 79 ASN A N 1
ATOM 584 C CA . ASN A 1 79 ? 17.016 4.499 -5.260 1.00 97.88 79 ASN A CA 1
ATOM 585 C C . ASN A 1 79 ? 15.537 4.344 -4.870 1.00 97.88 79 ASN A C 1
ATOM 587 O O . ASN A 1 79 ? 14.645 4.543 -5.694 1.00 97.88 79 ASN A O 1
ATOM 591 N N . LEU A 1 80 ? 15.285 4.065 -3.592 1.00 98.19 80 LEU A N 1
ATOM 592 C CA . LEU A 1 80 ? 13.948 3.814 -3.054 1.00 98.19 80 LEU A CA 1
ATOM 593 C C . LEU A 1 80 ? 13.684 4.660 -1.804 1.00 98.19 80 LEU A C 1
ATOM 595 O O . LEU A 1 80 ? 14.554 4.808 -0.950 1.00 98.19 80 LEU A O 1
ATOM 599 N N . LEU A 1 81 ? 12.455 5.148 -1.669 1.00 98.19 81 LEU A N 1
ATOM 600 C CA . LEU A 1 81 ? 11.863 5.556 -0.395 1.00 98.19 81 LEU A CA 1
ATOM 601 C C . LEU A 1 81 ? 10.428 5.044 -0.350 1.00 98.19 81 LEU A C 1
ATOM 603 O O . LEU A 1 81 ? 9.750 5.076 -1.375 1.00 98.19 81 LEU A O 1
ATOM 607 N N . LEU A 1 82 ? 9.968 4.599 0.818 1.00 98.12 82 LEU A N 1
ATOM 608 C CA . LEU A 1 82 ? 8.562 4.270 1.054 1.00 98.12 82 LEU A CA 1
ATOM 609 C C . LEU A 1 82 ? 7.914 5.365 1.891 1.00 98.12 82 LEU A C 1
ATOM 611 O O . LEU A 1 82 ? 8.391 5.653 2.984 1.00 98.12 82 LEU A O 1
ATOM 615 N N . HIS A 1 83 ? 6.824 5.929 1.378 1.00 98.00 83 HIS A N 1
ATOM 616 C CA . HIS A 1 83 ? 6.000 6.903 2.077 1.00 98.00 83 HIS A CA 1
ATOM 617 C C . HIS A 1 83 ? 4.777 6.240 2.712 1.00 98.00 83 HIS A C 1
ATOM 619 O O . HIS A 1 83 ? 4.221 5.285 2.164 1.00 98.00 83 HIS A O 1
ATOM 625 N N . TRP A 1 84 ? 4.349 6.777 3.853 1.00 97.69 84 TRP A N 1
ATOM 626 C CA . TRP A 1 84 ? 3.268 6.264 4.695 1.00 97.69 84 TRP A CA 1
ATOM 627 C C . TRP A 1 84 ? 2.046 7.182 4.586 1.00 97.69 84 TRP A C 1
ATOM 629 O O . TRP A 1 84 ? 1.792 8.010 5.458 1.00 97.69 84 TRP A O 1
ATOM 639 N N . SER A 1 85 ? 1.296 7.053 3.491 1.00 96.81 85 SER A N 1
ATOM 640 C CA . SER A 1 85 ? 0.215 7.974 3.128 1.00 96.81 85 SER A CA 1
ATOM 641 C C . SER A 1 85 ? -0.831 8.103 4.232 1.00 96.81 85 SER A C 1
ATOM 643 O O . SER A 1 85 ? -1.487 7.129 4.597 1.00 96.81 85 SER A O 1
ATOM 645 N N . GLY A 1 86 ? -1.003 9.322 4.743 1.00 95.50 86 GLY A N 1
ATOM 646 C CA . GLY A 1 86 ? -1.966 9.659 5.794 1.00 95.50 86 GLY A CA 1
ATOM 647 C C . GLY A 1 86 ? -1.499 9.363 7.224 1.00 95.50 86 GLY A C 1
ATOM 648 O O . GLY A 1 86 ? -2.133 9.828 8.171 1.00 95.50 86 GLY A O 1
ATOM 649 N N . ILE A 1 87 ? -0.372 8.671 7.422 1.00 96.81 87 ILE A N 1
ATOM 650 C CA . ILE A 1 87 ? 0.229 8.546 8.753 1.00 96.81 87 ILE A CA 1
ATOM 651 C C . ILE A 1 87 ? 0.869 9.879 9.145 1.00 96.81 87 ILE A C 1
ATOM 653 O O . ILE A 1 87 ? 1.714 10.431 8.446 1.00 96.81 87 ILE A O 1
ATOM 657 N N . GLN A 1 88 ? 0.475 10.400 10.301 1.00 95.06 88 GLN A N 1
ATOM 658 C CA . GLN A 1 88 ? 0.988 11.644 10.844 1.00 95.06 88 GLN A CA 1
ATOM 659 C C . GLN A 1 88 ? 2.345 11.388 11.495 1.00 95.06 88 GLN A C 1
ATOM 661 O O . GLN A 1 88 ? 2.434 10.823 12.584 1.00 95.06 88 GLN A O 1
ATOM 666 N N . GLN A 1 89 ? 3.408 11.879 10.863 1.00 95.12 89 GLN A N 1
ATOM 667 C CA . GLN A 1 89 ? 4.786 11.795 11.355 1.00 95.12 89 GLN A CA 1
ATOM 668 C C . GLN A 1 89 ? 5.064 12.766 12.519 1.00 95.12 89 GLN A C 1
ATOM 670 O O . GLN A 1 89 ? 5.945 13.633 12.466 1.00 95.12 89 GLN A O 1
ATOM 675 N N . ARG A 1 90 ? 4.268 12.668 13.590 1.00 92.56 90 ARG A N 1
ATOM 676 C CA . ARG A 1 90 ? 4.327 13.565 14.750 1.00 92.56 90 ARG A CA 1
ATOM 677 C C . ARG A 1 90 ? 5.675 13.424 15.452 1.00 92.56 90 ARG A C 1
ATOM 679 O O . ARG A 1 90 ? 5.936 12.426 16.113 1.00 92.56 90 ARG A O 1
ATOM 686 N N . ARG A 1 91 ? 6.497 14.476 15.362 1.00 92.81 91 ARG A N 1
ATOM 687 C CA . ARG A 1 91 ? 7.876 14.511 15.892 1.00 92.81 91 ARG A CA 1
ATOM 688 C C . ARG A 1 91 ? 8.790 13.434 15.285 1.00 92.81 91 ARG A C 1
ATOM 690 O O . ARG A 1 91 ? 9.786 13.079 15.901 1.00 92.81 91 ARG A O 1
ATOM 697 N N . SER A 1 92 ? 8.462 12.941 14.093 1.00 94.81 92 SER A N 1
ATOM 698 C CA . SER A 1 92 ? 9.215 11.911 13.368 1.00 94.81 92 SER A CA 1
ATOM 699 C C . SER A 1 92 ? 9.285 12.225 11.874 1.00 94.81 92 SER A C 1
ATOM 701 O O . SER A 1 92 ? 9.282 11.324 11.046 1.00 94.81 92 SER A O 1
ATOM 703 N N . SER A 1 93 ? 9.334 13.508 11.501 1.00 94.62 93 SER A N 1
ATOM 704 C CA . SER A 1 93 ? 9.266 13.947 10.097 1.00 94.62 93 SER A CA 1
ATOM 705 C C . SER A 1 93 ? 10.347 13.331 9.203 1.00 94.62 93 SER A C 1
ATOM 707 O O . SER A 1 93 ? 10.088 13.056 8.039 1.00 94.62 93 SER A O 1
ATOM 709 N N . TRP A 1 94 ? 11.527 13.021 9.746 1.00 94.31 94 TRP A N 1
ATOM 710 C CA . TRP A 1 94 ? 12.605 12.307 9.044 1.00 94.31 94 TRP A CA 1
ATOM 711 C C . TRP A 1 94 ? 12.307 10.817 8.784 1.00 94.31 94 TRP A C 1
ATOM 713 O O . TRP A 1 94 ? 13.189 10.080 8.355 1.00 94.31 94 TRP A O 1
ATOM 723 N N . GLN A 1 95 ? 11.098 10.341 9.080 1.00 96.75 95 GLN A N 1
ATOM 724 C CA . GLN A 1 95 ? 10.618 8.982 8.805 1.00 96.75 95 GLN A CA 1
ATOM 725 C C . GLN A 1 95 ? 9.527 8.962 7.726 1.00 96.75 95 GLN A C 1
ATOM 727 O O . GLN A 1 95 ? 9.003 7.897 7.406 1.00 96.75 95 GLN A O 1
ATOM 732 N N . ASP A 1 96 ? 9.184 10.122 7.158 1.00 96.75 96 ASP A N 1
ATOM 733 C CA . ASP A 1 96 ? 8.075 10.254 6.214 1.00 96.75 96 ASP A CA 1
ATOM 734 C C . ASP A 1 96 ? 8.321 9.543 4.878 1.00 96.75 96 ASP A C 1
ATOM 736 O O . ASP A 1 96 ? 7.378 9.134 4.206 1.00 96.75 96 ASP A O 1
ATOM 740 N N . GLY A 1 97 ? 9.589 9.350 4.505 1.00 96.56 97 GLY A N 1
ATOM 741 C CA . GLY A 1 97 ? 9.956 8.604 3.308 1.00 96.56 97 GLY A CA 1
ATOM 742 C C . GLY A 1 97 ? 9.676 9.355 2.012 1.00 96.56 97 GLY A C 1
ATOM 743 O O . GLY A 1 97 ? 9.278 8.752 1.017 1.00 96.56 97 GLY A O 1
ATOM 744 N N . VAL A 1 98 ? 9.924 10.663 2.006 1.00 96.81 98 VAL A N 1
ATOM 745 C CA . VAL A 1 98 ? 9.898 11.522 0.816 1.00 96.81 98 VAL A CA 1
ATOM 746 C C . VAL A 1 98 ? 11.250 12.214 0.624 1.00 96.81 98 VAL A C 1
ATOM 748 O O . VAL A 1 98 ? 12.065 12.294 1.550 1.00 96.81 98 VAL A O 1
ATOM 751 N N . LEU A 1 99 ? 11.517 12.714 -0.589 1.00 94.69 99 LEU A N 1
ATOM 752 C CA . LEU A 1 99 ? 12.695 13.559 -0.809 1.00 94.69 99 LEU A CA 1
ATOM 753 C C . LEU A 1 99 ? 12.603 14.813 0.059 1.00 94.69 99 LEU A C 1
ATOM 755 O O . LEU A 1 99 ? 11.552 15.439 0.155 1.00 94.69 99 LEU A O 1
ATOM 759 N N . GLY A 1 100 ? 13.725 15.183 0.669 1.00 92.50 100 GLY A N 1
ATOM 760 C CA . GLY A 1 100 ? 13.824 16.325 1.576 1.00 92.50 100 GLY A CA 1
ATOM 761 C C . GLY A 1 100 ? 13.791 15.920 3.048 1.00 92.50 100 GLY A C 1
ATOM 762 O O . GLY A 1 100 ? 14.595 16.435 3.818 1.00 92.50 100 GLY A O 1
ATOM 763 N N . THR A 1 101 ? 12.950 14.956 3.438 1.00 94.00 101 THR A N 1
ATOM 764 C CA . THR A 1 101 ? 12.950 14.417 4.812 1.00 94.00 101 THR A CA 1
ATOM 765 C C . THR A 1 101 ? 13.914 13.248 4.981 1.00 94.00 101 THR A C 1
ATOM 767 O O . THR A 1 101 ? 14.496 13.081 6.051 1.00 94.00 101 THR A O 1
ATOM 770 N N . ASN A 1 102 ? 14.086 12.438 3.932 1.00 95.19 102 ASN A N 1
ATOM 771 C CA . ASN A 1 102 ? 14.896 11.226 3.942 1.00 95.19 102 ASN A CA 1
ATOM 772 C C . ASN A 1 102 ? 15.913 11.229 2.798 1.00 95.19 102 ASN A C 1
ATOM 774 O O . ASN A 1 102 ? 15.603 11.596 1.662 1.00 95.19 102 ASN A O 1
ATOM 778 N N . CYS A 1 103 ? 17.118 10.731 3.082 1.00 95.44 103 CYS A N 1
ATOM 779 C CA . CYS A 1 103 ? 18.043 10.316 2.033 1.00 95.44 103 CYS A CA 1
ATOM 780 C C . CYS A 1 103 ? 17.513 9.029 1.379 1.00 95.44 103 CYS A C 1
ATOM 782 O O . CYS A 1 103 ? 17.141 8.106 2.109 1.00 95.44 103 CYS A O 1
ATOM 784 N N . PRO A 1 104 ? 17.485 8.928 0.037 1.00 97.31 104 PRO A N 1
ATOM 785 C CA . PRO A 1 104 ? 17.045 7.712 -0.635 1.00 97.31 104 PRO A CA 1
ATOM 786 C C . PRO A 1 104 ? 17.868 6.485 -0.249 1.00 97.31 104 PRO A C 1
ATOM 788 O O . PRO A 1 104 ? 19.087 6.578 -0.133 1.00 97.31 104 PRO A O 1
ATOM 791 N N . ILE A 1 105 ? 17.208 5.333 -0.112 1.00 98.19 105 ILE A N 1
ATOM 792 C CA . ILE A 1 105 ? 17.846 4.043 0.166 1.00 98.19 105 ILE A CA 1
ATOM 793 C C . ILE A 1 105 ? 18.513 3.560 -1.129 1.00 98.19 105 ILE A C 1
ATOM 795 O O . ILE A 1 105 ? 17.792 3.251 -2.090 1.00 98.19 105 ILE A O 1
ATOM 799 N N . PRO A 1 106 ? 19.853 3.469 -1.198 1.00 98.12 106 PRO A N 1
ATOM 800 C CA . PRO A 1 106 ? 20.528 3.011 -2.406 1.00 98.12 106 PRO A CA 1
ATOM 801 C C . PRO A 1 106 ? 20.212 1.541 -2.732 1.00 98.12 106 PRO A C 1
ATOM 803 O O . PRO A 1 106 ? 19.808 0.777 -1.848 1.00 98.12 106 PRO A O 1
ATOM 806 N N . PRO A 1 107 ? 20.428 1.099 -3.982 1.00 98.00 107 PRO A N 1
ATOM 807 C CA . PRO A 1 107 ? 20.372 -0.316 -4.334 1.00 98.00 107 PRO A CA 1
ATOM 808 C C . PRO A 1 107 ? 21.230 -1.173 -3.397 1.00 98.00 107 PRO A C 1
ATOM 810 O O . PRO A 1 107 ? 22.383 -0.839 -3.123 1.00 98.00 107 PRO A O 1
ATOM 813 N N . LYS A 1 108 ? 20.690 -2.314 -2.950 1.00 96.81 108 LYS A N 1
ATOM 814 C CA . LYS A 1 108 ? 21.315 -3.291 -2.030 1.00 96.81 108 LYS A CA 1
ATOM 815 C C . LYS A 1 108 ? 21.468 -2.824 -0.580 1.00 96.81 108 LYS A C 1
ATOM 817 O O . LYS A 1 108 ? 22.012 -3.573 0.230 1.00 96.81 108 LYS A O 1
ATOM 822 N N . TRP A 1 109 ? 20.992 -1.629 -0.245 1.00 97.94 109 TRP A N 1
ATOM 823 C CA . TRP A 1 109 ? 21.021 -1.107 1.117 1.00 97.94 109 TRP A CA 1
ATOM 824 C C . TRP A 1 109 ? 19.688 -1.332 1.821 1.00 97.94 109 TRP A C 1
ATOM 826 O O . TRP A 1 109 ? 18.674 -1.687 1.210 1.00 97.94 109 TRP A O 1
ATOM 836 N N . ASN A 1 110 ? 19.698 -1.125 3.131 1.00 97.62 110 ASN A N 1
ATOM 837 C CA . ASN A 1 110 ? 18.511 -1.149 3.956 1.00 97.62 110 ASN A CA 1
ATOM 838 C C . ASN A 1 110 ? 18.388 0.117 4.802 1.00 97.62 110 ASN A C 1
ATOM 840 O O . ASN A 1 110 ? 19.369 0.799 5.091 1.00 97.62 110 ASN A O 1
ATOM 844 N N . TRP A 1 111 ? 17.157 0.415 5.194 1.00 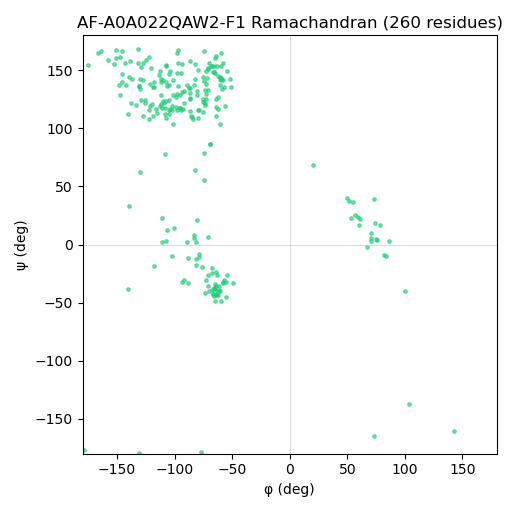97.69 111 TRP A N 1
ATOM 845 C CA . TRP A 1 111 ? 16.835 1.484 6.122 1.00 97.69 111 TRP A CA 1
ATOM 846 C C . TRP A 1 111 ? 15.649 1.072 6.980 1.00 97.69 111 TRP A C 1
ATOM 848 O O . TRP A 1 111 ? 14.688 0.488 6.477 1.00 97.69 111 TRP A O 1
ATOM 858 N N . THR A 1 112 ? 15.709 1.402 8.264 1.00 98.12 112 THR A N 1
ATOM 859 C CA . THR A 1 112 ? 14.623 1.121 9.198 1.00 98.12 112 THR A CA 1
ATOM 860 C C . THR A 1 112 ? 13.836 2.392 9.462 1.00 98.12 112 THR A C 1
ATOM 862 O O . THR A 1 112 ? 14.351 3.341 10.052 1.00 98.12 112 THR A O 1
ATOM 865 N N . TYR A 1 113 ? 12.571 2.387 9.053 1.00 98.12 113 TYR A N 1
ATOM 866 C CA . TYR A 1 113 ? 11.609 3.408 9.440 1.00 98.12 113 TYR A CA 1
ATOM 867 C C . TYR A 1 113 ? 11.071 3.099 10.831 1.00 98.12 113 TYR A C 1
ATOM 869 O O . TYR A 1 113 ? 10.674 1.966 11.094 1.00 98.12 113 TYR A O 1
ATOM 877 N N . GLN A 1 114 ? 11.048 4.093 11.715 1.00 96.69 114 GLN A N 1
ATOM 878 C CA . GLN A 1 114 ? 10.555 3.933 13.083 1.00 96.69 114 GLN A CA 1
ATOM 879 C C . GLN A 1 114 ? 9.760 5.161 13.514 1.00 96.69 114 GLN A C 1
ATOM 881 O O . GLN A 1 114 ? 10.326 6.239 13.690 1.00 96.69 114 GLN A O 1
ATOM 886 N N . PHE A 1 115 ? 8.455 4.995 13.709 1.00 96.62 115 PHE A N 1
ATOM 887 C CA . PHE A 1 115 ? 7.553 6.065 14.135 1.00 96.62 115 PHE A CA 1
ATOM 888 C C . PHE A 1 115 ? 6.368 5.508 14.929 1.00 96.62 115 PHE A C 1
ATOM 890 O O . PHE A 1 115 ? 6.057 4.320 14.874 1.00 96.62 115 PHE A O 1
ATOM 897 N N . GLN A 1 116 ? 5.704 6.370 15.696 1.00 95.75 116 GLN A N 1
ATOM 898 C CA . GLN A 1 116 ? 4.536 5.996 16.491 1.00 95.75 116 GLN A CA 1
ATOM 899 C C . GLN A 1 116 ? 3.252 6.370 15.745 1.00 95.75 116 GLN A C 1
ATOM 901 O O . GLN A 1 116 ? 3.085 7.523 15.350 1.00 95.75 116 GLN A O 1
ATOM 906 N N . VAL A 1 117 ? 2.310 5.433 15.604 1.00 95.06 117 VAL A N 1
ATOM 907 C CA . VAL A 1 117 ? 0.982 5.700 15.013 1.00 95.06 117 VAL A CA 1
ATOM 908 C C . VAL A 1 117 ? 0.038 6.309 16.053 1.00 95.06 117 VAL A C 1
ATOM 910 O O . VAL A 1 117 ? -0.929 5.692 16.499 1.00 95.06 117 VAL A O 1
ATOM 913 N N . LYS A 1 118 ? 0.378 7.511 16.519 1.00 91.50 118 LYS A N 1
ATOM 914 C CA . LYS A 1 118 ? -0.239 8.130 17.694 1.00 91.50 118 LYS A CA 1
ATOM 915 C C . LYS A 1 118 ? -1.586 8.786 17.390 1.00 91.50 118 LYS A C 1
ATOM 917 O O . LYS A 1 118 ? -1.666 9.642 16.514 1.00 91.50 118 LYS A O 1
ATOM 922 N N . ASP A 1 119 ? -2.609 8.442 18.172 1.00 89.38 119 ASP A N 1
ATOM 923 C CA . ASP A 1 119 ? -3.978 8.985 18.091 1.00 89.38 119 ASP A CA 1
ATOM 924 C C . ASP A 1 119 ? -4.618 8.891 16.692 1.00 89.38 119 ASP A C 1
ATOM 926 O O . ASP A 1 119 ? -5.526 9.651 16.361 1.00 89.38 119 ASP A O 1
ATOM 930 N N . GLN A 1 120 ? -4.136 7.975 15.850 1.00 92.75 120 GLN A N 1
ATOM 931 C CA . GLN A 1 120 ? -4.715 7.688 14.541 1.00 92.75 120 GLN A CA 1
ATOM 932 C C . GLN A 1 120 ? -5.362 6.314 14.557 1.00 92.75 120 GLN A C 1
ATOM 934 O O . GLN A 1 120 ? -4.819 5.384 15.150 1.00 92.75 120 GLN A O 1
ATOM 939 N N . ILE A 1 121 ? -6.501 6.196 13.889 1.00 94.12 121 ILE A N 1
ATOM 940 C CA . ILE A 1 121 ? -7.231 4.959 13.612 1.00 94.12 121 ILE A CA 1
ATOM 941 C C . ILE A 1 121 ? -7.723 5.087 12.175 1.00 94.12 121 ILE A C 1
ATOM 943 O O . ILE A 1 121 ? -8.085 6.181 11.767 1.00 94.12 121 ILE A O 1
ATOM 947 N N . GLY A 1 122 ? -7.765 4.002 11.409 1.00 95.00 122 GLY A N 1
ATOM 948 C CA . GLY A 1 122 ? -8.353 4.042 10.075 1.00 95.00 122 GLY A CA 1
ATOM 949 C C . GLY A 1 122 ? -7.638 3.199 9.045 1.00 95.00 122 GLY A C 1
ATOM 950 O O . GLY A 1 122 ? -6.908 2.258 9.372 1.00 95.00 122 GLY A O 1
ATOM 951 N N . SER A 1 123 ? -7.912 3.546 7.793 1.00 96.94 123 SER A N 1
ATOM 952 C CA . SER A 1 123 ? -7.408 2.877 6.603 1.00 96.94 123 SER A CA 1
ATOM 953 C C . SER A 1 123 ? -6.429 3.802 5.881 1.00 96.94 123 SER A C 1
ATOM 955 O O . SER A 1 123 ? -6.793 4.880 5.426 1.00 96.94 123 SER A O 1
ATOM 957 N N . PHE A 1 124 ? -5.180 3.370 5.775 1.00 97.62 124 PHE A N 1
ATOM 958 C CA . PHE A 1 124 ? -4.081 4.097 5.147 1.00 97.62 124 PHE A CA 1
ATOM 959 C C . PHE A 1 124 ? -3.359 3.165 4.164 1.00 97.62 124 PHE A C 1
ATOM 961 O O . PHE A 1 124 ? -3.722 1.997 3.999 1.00 97.62 124 PHE A O 1
ATOM 968 N N . PHE A 1 125 ? -2.315 3.650 3.501 1.00 97.94 125 PHE A N 1
ATOM 969 C CA . PHE A 1 125 ? -1.505 2.826 2.604 1.00 97.94 125 PHE A CA 1
ATOM 970 C C . PHE A 1 125 ? -0.076 3.355 2.516 1.00 97.94 125 PHE A C 1
ATOM 972 O O . PHE A 1 125 ? 0.178 4.532 2.754 1.00 97.94 125 PHE A O 1
ATOM 979 N N . TYR A 1 126 ? 0.868 2.486 2.172 1.00 98.44 126 TYR A N 1
ATOM 980 C CA . TYR A 1 126 ? 2.234 2.872 1.837 1.00 98.44 126 TYR A CA 1
ATOM 981 C C . TYR A 1 126 ? 2.477 2.723 0.341 1.00 98.44 126 TYR A C 1
ATOM 983 O O . TYR A 1 126 ? 1.828 1.913 -0.323 1.00 98.44 126 TYR A O 1
ATOM 991 N N . PHE A 1 127 ? 3.424 3.489 -0.193 1.00 98.12 127 PHE A N 1
ATOM 992 C CA . PHE A 1 127 ? 3.850 3.391 -1.588 1.00 98.12 127 PHE A CA 1
ATOM 993 C C . PHE A 1 127 ? 5.257 3.971 -1.792 1.00 98.12 127 PHE A C 1
ATOM 995 O O . PHE A 1 127 ? 5.703 4.792 -0.987 1.00 98.12 127 PHE A O 1
ATOM 1002 N N . PRO A 1 128 ? 5.967 3.594 -2.870 1.00 97.75 128 PRO A N 1
ATOM 1003 C CA . PRO A 1 128 ? 7.253 4.190 -3.190 1.00 97.75 128 PRO A CA 1
ATOM 1004 C C . PRO A 1 128 ? 7.088 5.615 -3.734 1.00 97.75 128 PRO A C 1
ATOM 1006 O O . PRO A 1 128 ? 6.404 5.837 -4.735 1.00 97.75 128 PRO A O 1
ATOM 1009 N N . SER A 1 129 ? 7.710 6.589 -3.073 1.00 97.19 129 SER A N 1
ATOM 1010 C CA . SER A 1 129 ? 7.511 8.023 -3.342 1.00 97.19 129 SER A CA 1
ATOM 1011 C C . SER A 1 129 ? 8.431 8.592 -4.422 1.00 97.19 129 SER A C 1
ATOM 1013 O O . SER A 1 129 ? 8.227 9.712 -4.889 1.00 97.19 129 SER A O 1
ATOM 1015 N N . LEU A 1 130 ? 9.449 7.834 -4.832 1.00 96.69 130 LEU A N 1
ATOM 1016 C CA . LEU A 1 130 ? 10.442 8.286 -5.797 1.00 96.69 130 LEU A CA 1
ATOM 1017 C C . LEU A 1 130 ? 10.083 7.884 -7.216 1.00 96.69 130 LEU A C 1
ATOM 1019 O O . LEU A 1 130 ? 9.447 6.861 -7.453 1.00 96.69 130 LEU A O 1
ATOM 1023 N N . ASN A 1 131 ? 10.613 8.643 -8.179 1.00 94.38 131 ASN A N 1
ATOM 1024 C CA . ASN A 1 131 ? 10.905 8.127 -9.515 1.00 94.38 131 ASN A CA 1
ATOM 1025 C C . ASN A 1 131 ? 9.716 7.515 -10.274 1.00 94.38 131 ASN A C 1
ATOM 1027 O O . ASN A 1 131 ? 9.914 6.686 -11.159 1.00 94.38 131 ASN A O 1
ATOM 1031 N N . PHE A 1 132 ? 8.491 7.938 -9.952 1.00 94.88 132 PHE A N 1
ATOM 1032 C CA . PHE A 1 132 ? 7.256 7.379 -10.508 1.00 94.88 132 PHE A CA 1
ATOM 1033 C C . PHE A 1 132 ? 7.062 5.877 -10.219 1.00 94.88 132 PHE A C 1
ATOM 1035 O O . PHE A 1 132 ? 6.232 5.222 -10.839 1.00 94.88 132 PHE A O 1
ATOM 1042 N N . GLN A 1 133 ? 7.796 5.326 -9.249 1.00 96.75 133 GLN A N 1
ATOM 1043 C CA . GLN A 1 133 ? 7.795 3.904 -8.897 1.00 96.75 133 GLN A CA 1
ATOM 1044 C C . GLN A 1 133 ? 6.404 3.390 -8.517 1.00 96.75 133 GLN A C 1
ATOM 1046 O O . GLN A 1 133 ? 6.079 2.251 -8.842 1.00 96.75 133 GLN A O 1
ATOM 1051 N N . ARG A 1 134 ? 5.557 4.233 -7.901 1.00 96.19 134 ARG A N 1
ATOM 1052 C CA . ARG A 1 134 ? 4.171 3.879 -7.540 1.00 96.19 134 ARG A CA 1
ATOM 1053 C C . ARG A 1 134 ? 3.359 3.389 -8.742 1.00 96.19 134 ARG A C 1
ATOM 1055 O O . ARG A 1 134 ? 2.514 2.515 -8.575 1.00 96.19 134 ARG A O 1
ATOM 1062 N N . ALA A 1 135 ? 3.643 3.901 -9.942 1.00 96.06 135 ALA A N 1
ATOM 1063 C CA . ALA A 1 135 ? 2.986 3.477 -11.178 1.00 96.06 135 ALA A CA 1
ATOM 1064 C C . ALA A 1 135 ? 3.241 2.000 -11.522 1.00 96.06 135 ALA A C 1
ATOM 1066 O O . ALA A 1 135 ? 2.410 1.375 -12.167 1.00 96.06 135 ALA A O 1
ATOM 1067 N N . SER A 1 136 ? 4.361 1.438 -11.057 1.00 96.06 136 SER A N 1
ATOM 1068 C CA . SER A 1 136 ? 4.717 0.023 -11.221 1.00 96.06 136 SER A CA 1
ATOM 1069 C C . SER A 1 136 ? 4.440 -0.807 -9.965 1.00 96.06 136 SER A C 1
ATOM 1071 O O . SER A 1 136 ? 4.948 -1.919 -9.855 1.00 96.06 136 SER A O 1
ATOM 1073 N N . GLY A 1 137 ? 3.676 -0.301 -8.993 1.00 96.25 137 GLY A N 1
ATOM 1074 C CA . GLY A 1 137 ? 3.344 -1.029 -7.770 1.00 96.25 137 GLY A CA 1
ATOM 1075 C C . GLY A 1 137 ? 4.126 -0.575 -6.538 1.00 96.25 137 GLY A C 1
ATOM 1076 O O . GLY A 1 137 ? 4.257 0.613 -6.255 1.00 96.25 137 GLY A O 1
ATOM 1077 N N . GLY A 1 138 ? 4.583 -1.538 -5.738 1.00 95.88 138 GLY A N 1
ATOM 1078 C CA . GLY A 1 138 ? 5.292 -1.304 -4.476 1.00 95.88 138 GLY A CA 1
ATOM 1079 C C . GLY A 1 138 ? 4.414 -0.758 -3.348 1.00 95.88 138 GLY A C 1
ATOM 1080 O O . GLY A 1 138 ? 4.929 -0.415 -2.286 1.00 95.88 138 GLY A O 1
ATOM 1081 N N . PHE A 1 139 ? 3.105 -0.667 -3.569 1.00 97.69 139 PHE A N 1
ATOM 1082 C CA . PHE A 1 139 ? 2.141 -0.180 -2.595 1.00 97.69 139 PHE A CA 1
ATOM 1083 C C . PHE A 1 139 ? 1.454 -1.318 -1.840 1.00 97.69 139 PHE A C 1
ATOM 1085 O O . PHE A 1 139 ? 1.343 -2.442 -2.334 1.00 97.69 139 PHE A O 1
ATOM 1092 N N . GLY A 1 140 ? 0.950 -1.009 -0.651 1.00 97.88 140 GLY A N 1
ATOM 1093 C CA . GLY A 1 140 ? 0.152 -1.916 0.168 1.00 97.88 140 GLY A CA 1
ATOM 1094 C C . GLY A 1 140 ? -0.591 -1.159 1.262 1.00 97.88 140 GLY A C 1
ATOM 1095 O O . GLY A 1 140 ? -0.327 0.015 1.514 1.00 97.88 140 GLY A O 1
ATOM 1096 N N . SER A 1 141 ? -1.556 -1.813 1.898 1.00 97.94 141 SER A N 1
ATOM 1097 C CA . SER A 1 141 ? -2.422 -1.162 2.883 1.00 97.94 141 SER A CA 1
ATOM 1098 C C . SER A 1 141 ? -1.790 -1.083 4.269 1.00 97.94 141 SER A C 1
ATOM 1100 O O . SER A 1 141 ? -0.957 -1.904 4.654 1.00 97.94 141 SER A O 1
ATOM 1102 N N . ILE A 1 142 ? -2.241 -0.108 5.045 1.00 98.25 142 ILE A N 1
ATOM 1103 C CA . ILE A 1 142 ? -1.948 0.058 6.463 1.00 98.25 142 ILE A CA 1
ATOM 1104 C C . ILE A 1 142 ? -3.294 0.165 7.177 1.00 98.25 142 ILE A C 1
ATOM 1106 O O . ILE A 1 142 ? -4.119 1.014 6.853 1.00 98.25 142 ILE A O 1
ATOM 1110 N N . ILE A 1 143 ? -3.523 -0.692 8.158 1.00 97.56 143 ILE A N 1
ATOM 1111 C CA . ILE A 1 143 ? -4.708 -0.670 9.004 1.00 97.56 143 ILE A CA 1
ATOM 1112 C C . ILE A 1 143 ? -4.251 -0.283 10.400 1.00 97.56 143 ILE A C 1
ATOM 1114 O O . ILE A 1 143 ? -3.459 -1.002 11.012 1.00 97.56 143 ILE A O 1
ATOM 1118 N N . VAL A 1 144 ? -4.765 0.843 10.895 1.00 96.88 144 VAL A N 1
ATOM 1119 C CA . VAL A 1 144 ? -4.559 1.267 12.280 1.00 96.88 144 VAL A CA 1
ATOM 1120 C C . VAL A 1 144 ? -5.848 1.024 13.057 1.00 96.88 144 VAL A C 1
ATOM 1122 O O . VAL A 1 144 ? -6.872 1.657 12.802 1.00 96.88 144 VAL A O 1
ATOM 1125 N N . ASN A 1 145 ? -5.820 0.077 13.991 1.00 94.81 145 ASN A N 1
ATOM 1126 C CA . ASN A 1 145 ? -6.987 -0.320 14.775 1.00 94.81 145 ASN A CA 1
ATOM 1127 C C . ASN A 1 145 ? -7.177 0.535 16.026 1.00 94.81 145 ASN A C 1
ATOM 1129 O O . ASN A 1 145 ? -6.226 1.082 16.591 1.00 94.81 145 ASN A O 1
ATOM 1133 N N . ASN A 1 146 ? -8.418 0.552 16.514 1.00 92.44 146 ASN A N 1
ATOM 1134 C CA . ASN A 1 146 ? -8.730 1.022 17.858 1.00 92.44 146 ASN A CA 1
ATOM 1135 C C . ASN A 1 146 ? -8.061 0.139 18.912 1.00 92.44 146 ASN A C 1
ATOM 1137 O O . ASN A 1 146 ? -7.849 -1.060 18.710 1.00 92.44 146 ASN A O 1
ATOM 1141 N N . ARG A 1 147 ? -7.797 0.724 20.080 1.00 90.19 147 ARG A N 1
ATOM 1142 C CA . ARG A 1 147 ? -7.521 -0.073 21.277 1.00 90.19 147 ARG A CA 1
ATOM 1143 C C . ARG A 1 147 ? -8.789 -0.840 21.673 1.00 90.19 147 ARG A C 1
ATOM 1145 O O . ARG A 1 147 ? -9.871 -0.282 21.523 1.00 90.19 147 ARG A O 1
ATOM 1152 N N . PRO A 1 148 ? -8.678 -2.042 22.265 1.00 85.44 148 PRO A N 1
ATOM 1153 C CA . PRO A 1 148 ? -9.842 -2.823 22.706 1.00 85.44 148 PRO A CA 1
ATOM 1154 C C . PRO A 1 148 ? -10.794 -2.070 23.648 1.00 85.44 148 PRO A C 1
ATOM 1156 O O . PRO A 1 148 ? -11.980 -2.366 23.699 1.00 85.44 148 PRO A O 1
ATOM 1159 N N . VAL A 1 149 ? -10.272 -1.086 24.384 1.00 86.56 149 VAL A N 1
ATOM 1160 C CA . VAL A 1 149 ? -11.033 -0.232 25.310 1.00 86.56 149 VAL A CA 1
ATOM 1161 C C . VAL A 1 149 ? -11.828 0.890 24.626 1.00 86.56 149 VAL A C 1
ATOM 1163 O O . VAL A 1 149 ? -12.629 1.545 25.284 1.00 86.56 149 VAL A O 1
ATOM 1166 N N . ILE A 1 150 ? -11.599 1.143 23.333 1.00 84.88 150 ILE A N 1
ATOM 1167 C CA . ILE A 1 150 ? -12.260 2.198 22.558 1.00 84.88 150 ILE A CA 1
ATOM 1168 C C . ILE A 1 150 ? -13.230 1.527 21.588 1.00 84.88 150 ILE A C 1
ATOM 1170 O O . ILE A 1 150 ? -12.813 0.838 20.654 1.00 84.88 150 ILE A O 1
ATOM 1174 N N . SER A 1 151 ? -14.527 1.734 21.805 1.00 84.38 151 SER A N 1
ATOM 1175 C CA . SER A 1 151 ? -15.565 1.253 20.898 1.00 84.38 151 SER A CA 1
ATOM 1176 C C . SER A 1 151 ? -15.574 2.039 19.585 1.00 84.38 151 SER A C 1
ATOM 1178 O O . SER A 1 151 ? -15.224 3.218 19.523 1.00 84.38 151 SER A O 1
ATOM 1180 N N . ILE A 1 152 ? -15.994 1.366 18.516 1.00 89.56 152 ILE A N 1
ATOM 1181 C CA . ILE A 1 152 ? -16.284 1.997 17.226 1.00 89.56 152 ILE A CA 1
ATOM 1182 C C . ILE A 1 152 ? -17.672 2.652 17.251 1.00 89.56 152 ILE A C 1
ATOM 1184 O O . ILE A 1 152 ? -18.560 2.158 17.946 1.00 89.56 152 ILE A O 1
ATOM 1188 N N . PRO A 1 153 ? -17.895 3.739 16.489 1.00 88.50 153 PRO A N 1
ATOM 1189 C CA . PRO A 1 153 ? -19.175 4.453 16.459 1.00 88.50 153 PRO A CA 1
ATOM 1190 C C . PRO A 1 153 ? -20.231 3.779 15.561 1.00 88.50 153 PRO A C 1
ATOM 1192 O O . PRO A 1 153 ? -21.158 4.433 15.090 1.00 88.50 153 PRO A O 1
ATOM 1195 N N . PHE A 1 154 ? -20.067 2.489 15.275 1.00 88.25 154 PHE A N 1
ATOM 1196 C CA . PHE A 1 154 ? -20.950 1.653 14.463 1.00 88.25 154 PHE A CA 1
ATOM 1197 C C . PHE A 1 154 ? -20.845 0.199 14.940 1.00 88.25 154 PHE A C 1
ATOM 1199 O O . PHE A 1 154 ? -19.940 -0.140 15.704 1.00 88.25 154 PHE A O 1
ATOM 1206 N N . ASP A 1 155 ? -21.761 -0.659 14.495 1.00 89.12 155 ASP A N 1
ATOM 1207 C CA . ASP A 1 155 ? -21.787 -2.064 14.903 1.00 89.12 155 ASP A CA 1
ATOM 1208 C C . ASP A 1 155 ? -20.505 -2.802 14.515 1.00 89.12 155 ASP A C 1
ATOM 1210 O O . ASP A 1 155 ? -19.917 -2.571 13.456 1.00 89.12 155 ASP A O 1
ATOM 1214 N N . THR A 1 156 ? -20.069 -3.725 15.373 1.00 90.88 156 THR A N 1
ATOM 1215 C CA . THR A 1 156 ? -18.847 -4.488 15.107 1.00 90.88 156 THR A CA 1
ATOM 1216 C C . THR A 1 156 ? -19.032 -5.357 13.863 1.00 90.88 156 THR A C 1
ATOM 1218 O O . THR A 1 156 ? -19.911 -6.222 13.862 1.00 90.88 156 THR A O 1
ATOM 1221 N N . PRO A 1 157 ? -18.232 -5.147 12.797 1.00 93.50 157 PRO A N 1
ATOM 1222 C CA . PRO A 1 157 ? -18.361 -5.929 11.578 1.00 93.50 157 PRO A CA 1
ATOM 1223 C C . PRO A 1 157 ? -17.932 -7.376 11.834 1.00 93.50 157 PRO A C 1
ATOM 1225 O O . PRO A 1 157 ? -17.081 -7.649 12.679 1.00 93.50 157 PRO A O 1
ATOM 1228 N N . TYR A 1 158 ? -18.478 -8.305 11.052 1.00 95.38 158 TYR A N 1
ATOM 1229 C CA . TYR A 1 158 ? -18.059 -9.706 11.051 1.00 95.38 158 TYR A CA 1
ATOM 1230 C C . TYR A 1 158 ? -16.589 -9.862 10.640 1.00 95.38 158 TYR A C 1
ATOM 1232 O O . TYR A 1 158 ? -15.874 -10.705 11.174 1.00 95.38 158 TYR A O 1
ATOM 1240 N N . GLY A 1 159 ? -16.130 -9.024 9.710 1.00 94.00 159 GLY A N 1
ATOM 1241 C CA . GLY A 1 159 ? -14.741 -8.988 9.279 1.00 94.00 159 GLY A CA 1
ATOM 1242 C C . GLY A 1 159 ? -14.406 -7.743 8.467 1.00 94.00 159 GLY A C 1
ATOM 1243 O O . GLY A 1 159 ? -15.292 -7.041 7.970 1.00 94.00 159 GLY A O 1
ATOM 1244 N N . ASP A 1 160 ? -13.104 -7.505 8.329 1.00 94.62 160 ASP A N 1
ATOM 1245 C CA . ASP A 1 160 ? -12.545 -6.441 7.501 1.00 94.62 160 ASP A CA 1
ATOM 1246 C C . ASP A 1 160 ? -12.131 -6.998 6.135 1.00 94.62 160 ASP A C 1
ATOM 1248 O O . ASP A 1 160 ? -11.496 -8.048 6.041 1.00 94.62 160 ASP A O 1
ATOM 1252 N N . ILE A 1 161 ? -12.458 -6.260 5.077 1.00 96.56 161 ILE A N 1
ATOM 1253 C CA . ILE A 1 161 ? -12.062 -6.546 3.699 1.00 96.56 161 ILE A CA 1
ATOM 1254 C C . ILE A 1 161 ? -11.251 -5.356 3.202 1.00 96.56 161 ILE A C 1
ATOM 1256 O O . ILE A 1 161 ? -11.742 -4.229 3.173 1.00 96.56 161 ILE A O 1
ATOM 1260 N N . THR A 1 162 ? -10.010 -5.597 2.798 1.00 96.56 162 THR A N 1
ATOM 1261 C CA . THR A 1 162 ? -9.133 -4.558 2.255 1.00 96.56 162 THR A CA 1
ATOM 1262 C C . THR A 1 162 ? -9.202 -4.554 0.735 1.00 96.56 162 THR A C 1
ATOM 1264 O O . THR A 1 162 ? -9.025 -5.591 0.095 1.00 96.56 162 THR A O 1
ATOM 1267 N N . VAL A 1 163 ? -9.452 -3.379 0.162 1.00 97.31 163 VAL A N 1
ATOM 1268 C CA . VAL A 1 163 ? -9.564 -3.176 -1.280 1.00 97.31 163 VAL A CA 1
ATOM 1269 C C . VAL A 1 163 ? -8.641 -2.037 -1.695 1.00 97.31 163 VAL A C 1
ATOM 1271 O O . VAL A 1 163 ? -8.880 -0.868 -1.400 1.00 97.31 163 VAL A O 1
ATOM 1274 N N . VAL A 1 164 ? -7.582 -2.382 -2.413 1.00 97.00 164 VAL A N 1
ATOM 1275 C CA . VAL A 1 164 ? -6.682 -1.426 -3.053 1.00 97.00 164 VAL A CA 1
ATOM 1276 C C . VAL A 1 164 ? -7.101 -1.292 -4.509 1.00 97.00 164 VAL A C 1
ATOM 1278 O O . VAL A 1 164 ? -7.029 -2.263 -5.262 1.00 97.00 164 VAL A O 1
ATOM 1281 N N . ILE A 1 165 ? -7.548 -0.102 -4.902 1.00 97.00 165 ILE A N 1
ATOM 1282 C CA . ILE A 1 165 ? -7.945 0.210 -6.278 1.00 97.00 165 ILE A CA 1
ATOM 1283 C C . ILE A 1 165 ? -6.979 1.216 -6.891 1.00 97.00 165 ILE A C 1
ATOM 1285 O O . ILE A 1 165 ? -6.435 2.063 -6.188 1.00 97.00 165 ILE A O 1
ATOM 1289 N N . GLY A 1 166 ? -6.764 1.158 -8.197 1.00 96.31 166 GLY A N 1
ATOM 1290 C CA . GLY A 1 166 ? -5.949 2.164 -8.870 1.00 96.31 166 GLY A CA 1
ATOM 1291 C C . GLY A 1 166 ? -5.910 1.980 -10.374 1.00 96.31 166 GLY A C 1
ATOM 1292 O O . GLY A 1 166 ? -6.097 0.872 -10.877 1.00 96.31 166 GLY A O 1
ATOM 1293 N N . ASP A 1 167 ? -5.674 3.079 -11.084 1.00 96.06 167 ASP A N 1
ATOM 1294 C CA . ASP A 1 167 ? -5.353 3.027 -12.503 1.00 96.06 167 ASP A CA 1
ATOM 1295 C C . ASP A 1 167 ? -3.987 2.381 -12.756 1.00 96.06 167 ASP A C 1
ATOM 1297 O O . ASP A 1 167 ? -3.107 2.370 -11.891 1.00 96.06 167 ASP A O 1
ATOM 1301 N N . TRP A 1 168 ? -3.834 1.806 -13.945 1.00 96.31 168 TRP A N 1
ATOM 1302 C CA . TRP A 1 168 ? -2.671 1.017 -14.303 1.00 96.31 168 TRP A CA 1
ATOM 1303 C C . TRP A 1 168 ? -2.260 1.238 -15.751 1.00 96.31 168 TRP A C 1
ATOM 1305 O O . TRP A 1 168 ? -3.090 1.242 -16.660 1.00 96.31 168 TRP A O 1
ATOM 1315 N N . TYR A 1 169 ? -0.953 1.370 -15.949 1.00 95.75 169 TYR A N 1
ATOM 1316 C CA . TYR A 1 169 ? -0.321 1.446 -17.257 1.00 95.75 169 TYR A CA 1
ATOM 1317 C C . TYR A 1 169 ? 0.418 0.130 -17.531 1.00 95.75 169 TYR A C 1
ATOM 1319 O O . TYR A 1 169 ? 1.063 -0.455 -16.659 1.00 95.75 169 TYR A O 1
ATOM 1327 N N . THR A 1 170 ? 0.335 -0.342 -18.767 1.00 94.31 170 THR A N 1
ATOM 1328 C CA . THR A 1 170 ? 1.094 -1.487 -19.297 1.00 94.31 170 THR A CA 1
ATOM 1329 C C . THR A 1 170 ? 2.535 -1.117 -19.651 1.00 94.31 170 THR A C 1
ATOM 1331 O O . THR A 1 170 ? 3.350 -1.983 -19.968 1.00 94.31 170 THR A O 1
ATOM 1334 N N . GLN A 1 171 ? 2.858 0.177 -19.594 1.00 92.81 171 GLN A N 1
ATOM 1335 C CA . GLN A 1 171 ? 4.213 0.691 -19.709 1.00 92.81 171 GLN A CA 1
ATOM 1336 C C . GLN A 1 171 ? 4.885 0.757 -18.335 1.00 92.81 171 GLN A C 1
ATOM 1338 O O . GLN A 1 171 ? 4.316 1.247 -17.363 1.00 92.81 171 GLN A O 1
ATOM 1343 N N . ASN A 1 172 ? 6.151 0.348 -18.289 1.00 93.44 172 ASN A N 1
ATOM 1344 C CA . ASN A 1 172 ? 6.985 0.417 -17.093 1.00 93.44 172 ASN A CA 1
ATOM 1345 C C . ASN A 1 172 ? 7.152 1.876 -16.604 1.00 93.44 172 ASN A C 1
ATOM 1347 O O . ASN A 1 172 ? 7.333 2.792 -17.416 1.00 93.44 172 ASN A O 1
ATOM 1351 N N . HIS A 1 173 ? 7.165 2.095 -15.282 1.00 95.12 173 HIS A N 1
ATOM 1352 C CA . HIS A 1 173 ? 7.349 3.417 -14.658 1.00 95.12 173 HIS A CA 1
ATOM 1353 C C . HIS A 1 173 ? 8.546 4.204 -15.197 1.00 95.12 173 HIS A C 1
ATOM 1355 O O . HIS A 1 173 ? 8.477 5.426 -15.290 1.00 95.12 173 HIS A O 1
ATOM 1361 N N . THR A 1 174 ? 9.632 3.539 -15.594 1.00 95.94 174 THR A N 1
ATOM 1362 C CA . THR A 1 174 ? 10.806 4.203 -16.182 1.00 95.94 174 THR A CA 1
ATOM 1363 C C . THR A 1 174 ? 10.498 4.872 -17.527 1.00 95.94 174 THR A C 1
ATOM 1365 O O . THR A 1 174 ? 10.986 5.977 -17.784 1.00 95.94 174 THR A O 1
ATOM 1368 N N . ALA A 1 175 ? 9.659 4.247 -18.358 1.00 95.56 175 ALA A N 1
ATOM 1369 C CA . ALA A 1 175 ? 9.202 4.784 -19.638 1.00 95.56 175 ALA A CA 1
ATOM 1370 C C . ALA A 1 175 ? 8.180 5.912 -19.438 1.00 95.56 175 ALA A C 1
ATOM 1372 O O . ALA A 1 175 ? 8.293 6.961 -20.078 1.00 95.56 175 ALA A O 1
ATOM 1373 N N . LEU A 1 176 ? 7.251 5.743 -18.490 1.00 95.94 176 LEU A N 1
ATOM 1374 C CA . LEU A 1 176 ? 6.301 6.792 -18.102 1.00 95.94 176 LEU A CA 1
ATOM 1375 C C . LEU A 1 176 ? 7.045 8.037 -17.592 1.00 95.94 176 LEU A C 1
ATOM 1377 O O . LEU A 1 176 ? 6.850 9.141 -18.098 1.00 95.94 176 LEU A O 1
ATOM 1381 N N . ARG A 1 177 ? 8.003 7.850 -16.677 1.00 96.00 177 ARG A N 1
ATOM 1382 C CA . ARG A 1 177 ? 8.889 8.910 -16.176 1.00 96.00 177 ARG A CA 1
ATOM 1383 C C . ARG A 1 177 ? 9.638 9.610 -17.308 1.00 96.00 177 ARG A C 1
ATOM 1385 O O . ARG A 1 177 ? 9.703 10.835 -17.328 1.00 96.00 177 ARG A O 1
ATOM 1392 N N . LYS A 1 178 ? 10.202 8.859 -18.261 1.00 96.75 178 LYS A N 1
ATOM 1393 C CA . LYS A 1 178 ? 10.914 9.436 -19.415 1.00 96.75 178 LYS A CA 1
ATOM 1394 C C . LYS A 1 178 ? 9.991 10.299 -20.281 1.00 96.75 178 LYS A C 1
ATOM 1396 O O . LYS A 1 178 ? 10.421 11.346 -20.755 1.00 96.75 178 LYS A O 1
ATOM 1401 N N . THR A 1 179 ? 8.747 9.871 -20.468 1.00 95.94 179 THR A N 1
ATOM 1402 C CA . THR A 1 179 ? 7.733 10.602 -21.238 1.00 95.94 179 THR A CA 1
ATOM 1403 C C . THR A 1 179 ? 7.377 11.926 -20.562 1.00 95.94 179 THR A C 1
ATOM 1405 O O . THR A 1 179 ? 7.470 12.973 -21.203 1.00 95.94 179 THR A O 1
ATOM 1408 N N . LEU A 1 180 ? 7.105 11.903 -19.253 1.00 94.75 180 LEU A N 1
ATOM 1409 C CA . LEU A 1 180 ? 6.837 13.113 -18.467 1.00 94.75 180 LEU A CA 1
ATOM 1410 C C . LEU A 1 180 ? 8.031 14.074 -18.442 1.00 94.75 180 LEU A C 1
ATOM 1412 O O . LEU A 1 180 ? 7.864 15.272 -18.654 1.00 94.75 180 LEU A O 1
ATOM 1416 N N . ASN A 1 181 ? 9.250 13.560 -18.261 1.00 95.88 181 ASN A N 1
ATOM 1417 C CA . ASN A 1 181 ? 10.467 14.380 -18.282 1.00 95.88 181 ASN A CA 1
ATOM 1418 C C . ASN A 1 181 ? 10.721 15.036 -19.649 1.00 95.88 181 ASN A C 1
ATOM 1420 O O . ASN A 1 181 ? 11.400 16.055 -19.721 1.00 95.88 181 ASN A O 1
ATOM 1424 N N . ALA A 1 182 ? 10.181 14.467 -20.730 1.00 96.81 182 ALA A N 1
ATOM 1425 C CA . ALA A 1 182 ? 10.208 15.064 -22.061 1.00 96.81 182 ALA A CA 1
ATOM 1426 C C . ALA A 1 182 ? 9.084 16.099 -22.285 1.00 96.81 182 ALA A C 1
ATOM 1428 O O . ALA A 1 182 ? 8.924 16.576 -23.408 1.00 96.81 182 ALA A O 1
ATOM 1429 N N . GLY A 1 183 ? 8.294 16.422 -21.254 1.00 95.44 183 GLY A N 1
ATOM 1430 C CA . GLY A 1 183 ? 7.171 17.359 -21.325 1.00 95.44 183 GLY A CA 1
ATOM 1431 C C . GLY A 1 183 ? 5.939 16.802 -22.041 1.00 95.44 183 GLY A C 1
ATOM 1432 O O . GLY A 1 183 ? 5.108 17.580 -22.501 1.00 95.44 183 GLY A O 1
ATOM 1433 N N . LYS A 1 184 ? 5.829 15.475 -22.185 1.00 96.06 184 LYS A N 1
ATOM 1434 C CA . LYS A 1 184 ? 4.695 14.816 -22.846 1.00 96.06 184 LYS A CA 1
ATOM 1435 C C . LYS A 1 184 ? 3.719 14.251 -21.822 1.00 96.06 184 LYS A C 1
ATOM 1437 O O . LYS A 1 184 ? 4.132 13.672 -20.819 1.00 96.06 184 LYS A O 1
ATOM 1442 N N . GLU A 1 185 ? 2.432 14.366 -22.119 1.00 93.06 185 GLU A N 1
ATOM 1443 C CA . GLU A 1 185 ? 1.364 13.756 -21.327 1.00 93.06 185 GLU A CA 1
ATOM 1444 C C . GLU A 1 185 ? 1.323 12.230 -21.523 1.00 93.06 185 GLU A C 1
ATOM 1446 O O . GLU A 1 185 ? 1.677 11.721 -22.588 1.00 93.06 185 GLU A O 1
ATOM 1451 N N . LEU A 1 186 ? 0.895 11.492 -20.491 1.00 91.00 186 LEU A N 1
ATOM 1452 C CA . LEU A 1 186 ? 0.856 10.020 -20.495 1.00 91.00 186 LEU A CA 1
ATOM 1453 C C . LEU A 1 186 ? -0.375 9.428 -21.201 1.00 91.00 186 LEU A C 1
ATOM 1455 O O . LEU A 1 186 ? -0.385 8.235 -21.493 1.00 91.00 186 LEU A O 1
ATOM 1459 N N . GLY A 1 187 ? -1.386 10.248 -21.501 1.00 90.69 187 GLY A N 1
ATOM 1460 C CA . GLY A 1 187 ? -2.678 9.777 -22.003 1.00 90.69 187 GLY A CA 1
ATOM 1461 C C . GLY A 1 187 ? -3.520 9.101 -20.917 1.00 90.69 187 GLY A C 1
ATOM 1462 O O . GLY A 1 187 ? -3.261 9.262 -19.726 1.00 90.69 187 GLY A O 1
ATOM 1463 N N . MET A 1 188 ? -4.561 8.376 -21.333 1.00 93.81 188 MET A N 1
ATOM 1464 C CA . MET A 1 188 ? -5.383 7.5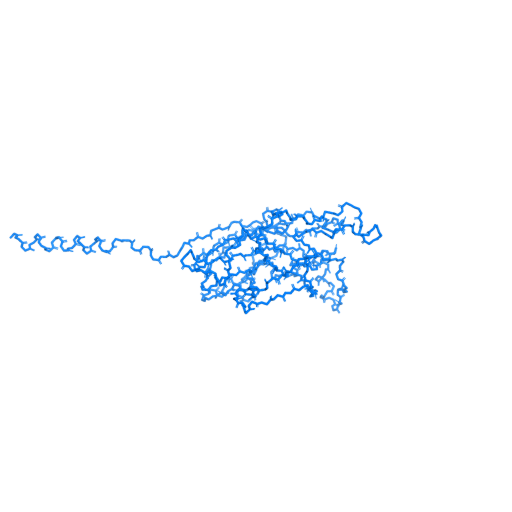95 -20.406 1.00 93.81 188 MET A CA 1
ATOM 1465 C C . MET A 1 188 ? -4.652 6.313 -19.970 1.00 93.81 188 MET A C 1
ATOM 1467 O O . MET A 1 188 ? -3.973 5.704 -20.798 1.00 93.81 188 MET A O 1
ATOM 1471 N N . PRO A 1 189 ? -4.823 5.871 -18.711 1.00 94.88 189 PRO A N 1
ATOM 1472 C CA . PRO A 1 189 ? -4.365 4.557 -18.264 1.00 94.88 189 PRO A CA 1
ATOM 1473 C C . PRO A 1 189 ? -5.007 3.410 -19.057 1.00 94.88 189 PRO A C 1
ATOM 1475 O O . PRO A 1 189 ? -6.140 3.523 -19.526 1.00 94.88 189 PRO A O 1
ATOM 1478 N N . ASP A 1 190 ? -4.312 2.275 -19.139 1.00 93.75 190 ASP A N 1
ATOM 1479 C CA . ASP A 1 190 ? -4.760 1.091 -19.888 1.00 93.75 190 ASP A CA 1
ATOM 1480 C C . ASP A 1 190 ? -5.868 0.303 -19.166 1.00 93.75 190 ASP A C 1
ATOM 1482 O O . ASP A 1 190 ? -6.581 -0.495 -19.777 1.00 93.75 190 ASP A O 1
ATOM 1486 N N . GLY A 1 191 ? -6.021 0.496 -17.854 1.00 93.44 191 GLY A N 1
ATOM 1487 C CA . GLY A 1 191 ? -7.076 -0.149 -17.082 1.00 93.44 191 GLY A CA 1
ATOM 1488 C C . GLY A 1 191 ? -7.080 0.229 -15.607 1.00 93.44 191 GLY A C 1
ATOM 1489 O O . GLY A 1 191 ? -6.284 1.043 -15.143 1.00 93.44 191 GLY A O 1
ATOM 1490 N N . VAL A 1 192 ? -7.994 -0.393 -14.865 1.00 95.25 192 VAL A N 1
ATOM 1491 C CA . VAL A 1 192 ? -8.115 -0.268 -13.408 1.00 95.25 192 VAL A CA 1
ATOM 1492 C C . VAL A 1 192 ? -7.884 -1.635 -12.787 1.00 95.25 192 VAL A C 1
ATOM 1494 O O . VAL A 1 192 ? -8.427 -2.634 -13.262 1.00 95.25 192 VAL A O 1
ATOM 1497 N N . LEU A 1 193 ? -7.094 -1.669 -11.717 1.00 96.38 193 LEU A N 1
ATOM 1498 C CA . LEU A 1 193 ? -6.861 -2.868 -10.927 1.00 96.38 193 LEU A CA 1
ATOM 1499 C C . LEU A 1 193 ? -7.628 -2.815 -9.611 1.00 96.38 193 LEU A C 1
ATOM 1501 O O . LEU A 1 193 ? -7.755 -1.758 -8.990 1.00 96.38 193 LEU A O 1
ATOM 1505 N N . VAL A 1 194 ? -8.070 -3.987 -9.161 1.00 97.12 194 VAL A N 1
ATOM 1506 C CA . VAL A 1 194 ? -8.614 -4.220 -7.820 1.00 97.12 194 VAL A CA 1
ATOM 1507 C C . VAL A 1 194 ? -7.756 -5.292 -7.162 1.00 97.12 194 VAL A C 1
ATOM 1509 O O . VAL A 1 194 ? -7.629 -6.393 -7.693 1.00 97.12 194 VAL A O 1
ATOM 1512 N N . ASN A 1 195 ? -7.114 -4.964 -6.040 1.00 96.56 195 ASN A N 1
ATOM 1513 C CA . ASN A 1 195 ? -6.156 -5.832 -5.346 1.00 96.56 195 ASN A CA 1
ATOM 1514 C C . ASN A 1 195 ? -5.081 -6.419 -6.285 1.00 96.56 195 ASN A C 1
ATOM 1516 O O . ASN A 1 195 ? -4.705 -7.582 -6.177 1.00 96.56 195 ASN A O 1
ATOM 1520 N N . GLY A 1 196 ? -4.584 -5.600 -7.221 1.00 95.25 196 GLY A N 1
ATOM 1521 C CA . GLY A 1 196 ? -3.541 -5.975 -8.187 1.00 95.25 196 GLY A CA 1
ATOM 1522 C C . GLY A 1 196 ? -4.000 -6.881 -9.334 1.00 95.25 196 GLY A C 1
ATOM 1523 O O . GLY A 1 196 ? -3.168 -7.289 -10.142 1.00 95.25 196 GLY A O 1
ATOM 1524 N N . LYS A 1 197 ? -5.301 -7.175 -9.431 1.00 95.94 197 LYS A N 1
ATOM 1525 C CA . LYS A 1 197 ? -5.904 -7.990 -10.490 1.00 95.94 197 LYS A CA 1
ATOM 1526 C C . LYS A 1 197 ? -6.711 -7.144 -11.463 1.00 95.94 197 LYS A C 1
ATOM 1528 O O . LYS A 1 197 ? -7.201 -6.073 -11.101 1.00 95.94 197 LYS A O 1
ATOM 1533 N N . GLY A 1 198 ? -6.828 -7.633 -12.692 1.00 95.06 198 GLY A N 1
ATOM 1534 C CA . GLY A 1 198 ? -7.555 -6.967 -13.762 1.00 95.06 198 GLY A CA 1
ATOM 1535 C C . GLY A 1 198 ? -9.078 -7.104 -13.640 1.00 95.06 198 GLY A C 1
ATOM 1536 O O . GLY A 1 198 ? -9.600 -7.682 -12.680 1.00 95.06 198 GLY A O 1
ATOM 1537 N N . PRO A 1 199 ? -9.819 -6.549 -14.612 1.00 93.88 199 PRO A N 1
ATOM 1538 C CA . PRO A 1 199 ? -11.275 -6.578 -14.608 1.00 93.88 199 PRO A CA 1
ATOM 1539 C C . PRO A 1 199 ? -11.833 -7.981 -14.882 1.00 93.88 199 PRO A C 1
ATOM 1541 O O . PRO A 1 199 ? -11.252 -8.778 -15.619 1.00 93.88 199 PRO A O 1
ATOM 1544 N N . TYR A 1 200 ? -13.027 -8.255 -14.347 1.00 92.38 200 TYR A N 1
ATOM 1545 C CA . TYR A 1 200 ? -13.821 -9.415 -14.752 1.00 92.38 200 TYR A CA 1
ATOM 1546 C C . TYR A 1 200 ? -14.146 -9.341 -16.251 1.00 92.38 200 TYR A C 1
ATOM 1548 O O . TYR A 1 200 ? -14.465 -8.271 -16.773 1.00 92.38 200 TYR A O 1
ATOM 1556 N N . ARG A 1 201 ? -14.116 -10.484 -16.946 1.00 92.19 201 ARG A N 1
ATOM 1557 C CA . ARG A 1 201 ? -14.439 -10.575 -18.376 1.00 92.19 201 ARG A CA 1
ATOM 1558 C C . ARG A 1 201 ? -15.947 -10.451 -18.607 1.00 92.19 201 ARG A C 1
ATOM 1560 O O . ARG A 1 201 ? -16.643 -11.441 -18.799 1.00 92.19 201 ARG A O 1
ATOM 1567 N N . TYR A 1 202 ? -16.447 -9.217 -18.573 1.00 87.81 202 TYR A N 1
ATOM 1568 C CA . TYR A 1 202 ? -17.846 -8.889 -18.874 1.00 87.81 202 TYR A CA 1
ATOM 1569 C C . TYR A 1 202 ? -18.122 -8.788 -20.382 1.00 87.81 202 TYR A C 1
ATOM 1571 O O . TYR A 1 202 ? -19.277 -8.825 -20.797 1.00 87.81 202 TYR A O 1
ATOM 1579 N N . ASN A 1 203 ? -17.073 -8.632 -21.198 1.00 88.81 203 ASN A N 1
ATOM 1580 C CA . ASN A 1 203 ? -17.161 -8.547 -22.650 1.00 88.81 203 ASN A CA 1
ATOM 1581 C C . ASN A 1 203 ? -15.910 -9.164 -23.294 1.00 88.81 203 ASN A C 1
ATOM 1583 O O . ASN A 1 203 ? -14.786 -8.787 -22.959 1.00 88.81 203 ASN A O 1
ATOM 1587 N N . ASP A 1 204 ? -16.118 -10.080 -24.240 1.00 87.56 204 ASP A N 1
ATOM 1588 C CA . ASP A 1 204 ? -15.060 -10.820 -24.926 1.00 87.56 204 ASP A CA 1
ATOM 1589 C C . ASP A 1 204 ? -14.180 -9.961 -25.846 1.00 87.56 204 ASP A C 1
ATOM 1591 O O . ASP A 1 204 ? -13.069 -10.386 -26.164 1.00 87.56 204 ASP A O 1
ATOM 1595 N N . THR A 1 205 ? -14.651 -8.779 -26.267 1.00 85.81 205 THR A N 1
ATOM 1596 C CA . THR A 1 205 ? -13.893 -7.849 -27.121 1.00 85.81 205 THR A CA 1
ATOM 1597 C C . THR A 1 205 ? -13.093 -6.820 -26.329 1.00 85.81 205 THR A C 1
ATOM 1599 O O . THR A 1 205 ? -12.046 -6.383 -26.798 1.00 85.81 205 THR A O 1
ATOM 1602 N N . LEU A 1 206 ? -13.567 -6.432 -25.140 1.00 83.62 206 LEU A N 1
ATOM 1603 C CA . LEU A 1 206 ? -12.934 -5.399 -24.309 1.00 83.62 206 LEU A CA 1
ATOM 1604 C C . LEU A 1 206 ? -11.964 -5.983 -23.281 1.00 83.62 206 LEU A C 1
ATOM 1606 O O . LEU A 1 206 ? -10.977 -5.337 -22.940 1.00 83.62 206 LEU A O 1
ATOM 1610 N N . VAL A 1 207 ? -12.241 -7.188 -22.776 1.00 87.12 207 VAL A N 1
ATOM 1611 C CA . VAL A 1 207 ? -11.413 -7.850 -21.764 1.00 87.12 207 VAL A CA 1
ATOM 1612 C C . VAL A 1 207 ? -10.879 -9.168 -22.337 1.00 87.12 207 VAL A C 1
ATOM 1614 O O . VAL A 1 207 ? -11.654 -10.111 -22.547 1.00 87.12 207 VAL A O 1
ATOM 1617 N N . PRO A 1 208 ? -9.560 -9.261 -22.594 1.00 86.94 208 PRO A N 1
ATOM 1618 C CA . PRO A 1 208 ? -8.930 -10.492 -23.054 1.00 86.94 208 PRO A CA 1
ATOM 1619 C C . PRO A 1 208 ? -9.201 -11.688 -22.134 1.00 86.94 208 PRO A C 1
ATOM 1621 O O . PRO A 1 208 ? -9.346 -11.558 -20.916 1.00 86.94 208 PRO A O 1
ATOM 1624 N N . ALA A 1 209 ? -9.236 -12.885 -22.720 1.00 87.25 209 ALA A N 1
ATOM 1625 C CA . ALA A 1 209 ? -9.307 -14.119 -21.948 1.00 87.25 209 ALA A CA 1
ATOM 1626 C C . ALA A 1 209 ? -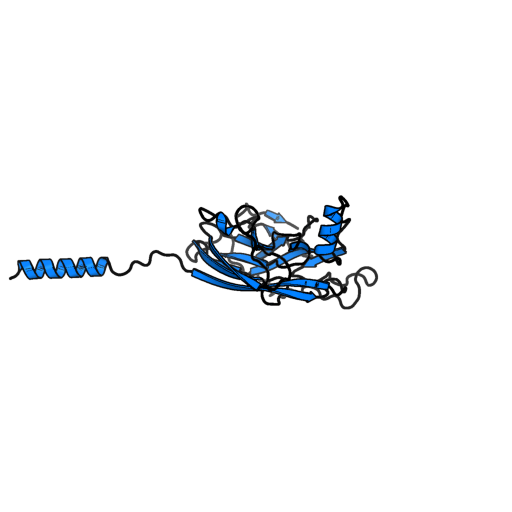8.035 -14.312 -21.100 1.00 87.25 209 ALA A C 1
ATOM 1628 O O . ALA A 1 209 ? -6.940 -13.940 -21.514 1.00 87.25 209 ALA A O 1
ATOM 1629 N N . GLY A 1 210 ? -8.179 -14.933 -19.926 1.00 86.75 210 GLY A N 1
ATOM 1630 C CA . GLY A 1 210 ? -7.048 -15.266 -19.050 1.00 86.75 210 GLY A CA 1
ATOM 1631 C C . GLY A 1 210 ? -6.616 -14.161 -18.080 1.00 86.75 210 GLY A C 1
ATOM 1632 O O . GLY A 1 210 ? -5.663 -14.372 -17.334 1.00 86.75 210 GLY A O 1
ATOM 1633 N N . ILE A 1 211 ? -7.313 -13.020 -18.044 1.00 92.44 211 ILE A N 1
ATOM 1634 C CA . ILE A 1 211 ? -7.113 -12.006 -17.001 1.00 92.44 211 ILE A CA 1
ATOM 1635 C C . ILE A 1 211 ? -7.730 -12.503 -15.688 1.00 92.44 211 ILE A C 1
ATOM 1637 O O . ILE A 1 211 ? -8.930 -12.785 -15.612 1.00 92.44 211 ILE A O 1
ATOM 1641 N N . ASP A 1 212 ? -6.892 -12.621 -14.657 1.00 93.06 212 ASP A N 1
ATOM 1642 C CA . ASP A 1 212 ? -7.356 -12.906 -13.302 1.00 93.06 212 ASP A CA 1
ATOM 1643 C C . ASP A 1 212 ? -8.056 -11.675 -12.715 1.00 93.06 212 ASP A C 1
ATOM 1645 O O . ASP A 1 212 ? -7.644 -10.538 -12.957 1.00 93.06 212 ASP A O 1
ATOM 1649 N N . HIS A 1 213 ? -9.110 -11.910 -11.937 1.00 94.19 213 HIS A N 1
ATOM 1650 C CA . HIS A 1 213 ? -9.934 -10.869 -11.327 1.00 94.19 213 HIS A CA 1
ATOM 1651 C C . HIS A 1 213 ? -10.154 -11.157 -9.849 1.00 94.19 213 HIS A C 1
ATOM 1653 O O . HIS A 1 213 ? -10.076 -12.297 -9.380 1.00 94.19 213 HIS A O 1
ATOM 1659 N N . GLU A 1 214 ? -10.436 -10.103 -9.093 1.00 95.00 214 GLU A N 1
ATOM 1660 C CA . GLU A 1 214 ? -10.632 -10.251 -7.662 1.00 95.00 214 GLU A CA 1
ATOM 1661 C C . GLU A 1 214 ? -11.971 -10.919 -7.337 1.00 95.00 214 GLU A C 1
ATOM 1663 O O . GLU A 1 214 ? -13.021 -10.565 -7.877 1.00 95.00 214 GLU A O 1
ATOM 1668 N N . LYS A 1 215 ? -11.919 -11.904 -6.434 1.00 94.69 215 LYS A N 1
ATOM 1669 C CA . LYS A 1 215 ? -13.085 -12.606 -5.895 1.00 94.69 215 LYS A CA 1
ATOM 1670 C C . LYS A 1 215 ? -13.033 -12.534 -4.381 1.00 94.69 215 LYS A C 1
ATOM 1672 O O . LYS A 1 215 ? -12.079 -13.010 -3.772 1.00 94.69 215 LYS A O 1
ATOM 1677 N N . ILE A 1 216 ? -14.078 -11.969 -3.791 1.00 95.06 216 ILE A N 1
ATOM 1678 C CA . ILE A 1 216 ? -14.201 -11.800 -2.347 1.00 95.06 216 ILE A CA 1
ATOM 1679 C C . ILE A 1 216 ? -15.387 -12.644 -1.890 1.00 95.06 216 ILE A C 1
ATOM 1681 O O . ILE A 1 216 ? -16.527 -12.379 -2.268 1.00 95.06 216 ILE A O 1
ATOM 1685 N N . THR A 1 217 ? -15.110 -13.684 -1.108 1.00 95.12 217 THR A N 1
ATOM 1686 C CA . THR A 1 217 ? -16.144 -14.568 -0.559 1.00 95.12 217 THR A CA 1
ATOM 1687 C C . THR A 1 217 ? -16.668 -13.992 0.749 1.00 95.12 217 THR A C 1
ATOM 1689 O O . THR A 1 217 ? -15.887 -13.665 1.641 1.00 95.12 217 THR A O 1
ATOM 1692 N N . VAL A 1 218 ? -17.990 -13.898 0.869 1.00 96.12 218 VAL A N 1
ATOM 1693 C CA . VAL A 1 218 ? -18.688 -13.379 2.051 1.00 96.12 218 VAL A CA 1
ATOM 1694 C C . VAL A 1 218 ? -19.774 -14.350 2.505 1.00 96.12 218 VAL A C 1
ATOM 1696 O O . VAL A 1 218 ? -20.314 -15.114 1.705 1.00 96.12 218 VAL A O 1
ATOM 1699 N N . GLU A 1 219 ? -20.097 -14.322 3.793 1.00 96.62 219 GLU A N 1
ATOM 1700 C CA . GLU A 1 219 ? -21.166 -15.122 4.379 1.00 96.62 219 GLU A CA 1
ATOM 1701 C C . GLU A 1 219 ? -22.519 -14.397 4.291 1.00 96.62 219 GLU A C 1
ATOM 1703 O O . GLU A 1 219 ? -22.610 -13.213 4.638 1.00 96.62 219 GLU A O 1
ATOM 1708 N N . PRO A 1 220 ? -23.596 -15.094 3.881 1.00 96.38 220 PRO A N 1
ATOM 1709 C CA . PRO A 1 220 ? -24.934 -14.516 3.856 1.00 96.38 220 PRO A CA 1
ATOM 1710 C C . PRO A 1 220 ? -25.373 -13.984 5.228 1.00 96.38 220 PRO A C 1
ATOM 1712 O O . PRO A 1 220 ? -25.206 -14.643 6.253 1.00 96.38 220 PRO A O 1
ATOM 1715 N N . GLY A 1 221 ? -25.967 -12.788 5.241 1.00 95.25 221 GLY A N 1
ATOM 1716 C CA . GLY A 1 221 ? -26.492 -12.151 6.455 1.00 95.25 221 GLY A CA 1
ATOM 1717 C C . GLY A 1 221 ? -25.434 -11.538 7.381 1.00 95.25 221 GLY A C 1
ATOM 1718 O O . GLY A 1 221 ? -25.790 -11.055 8.455 1.00 95.25 221 GLY A O 1
ATOM 1719 N N . LYS A 1 222 ? -24.150 -11.542 6.998 1.00 96.50 222 LYS A N 1
ATOM 1720 C CA . LYS A 1 222 ? -23.075 -10.873 7.744 1.00 96.50 222 LYS A CA 1
ATOM 1721 C C . LYS A 1 222 ? -22.802 -9.469 7.207 1.00 96.50 222 LYS A C 1
ATOM 1723 O O . LYS A 1 222 ? -22.881 -9.221 6.007 1.00 96.50 222 LYS A O 1
ATOM 1728 N N . THR A 1 223 ? -22.402 -8.573 8.108 1.00 95.69 223 THR A N 1
ATOM 1729 C CA . THR A 1 223 ? -21.955 -7.213 7.776 1.00 95.69 223 THR A CA 1
ATOM 1730 C C . THR A 1 223 ? -20.434 -7.163 7.752 1.00 95.69 223 THR A C 1
ATOM 1732 O O . THR A 1 223 ? -19.793 -7.533 8.732 1.00 95.69 223 THR A O 1
ATOM 1735 N N . TYR A 1 224 ? -19.850 -6.675 6.660 1.00 96.62 224 TYR A N 1
ATOM 1736 C CA . TYR A 1 224 ? -18.402 -6.531 6.504 1.00 96.62 224 TYR A CA 1
ATOM 1737 C C . TYR A 1 224 ? -18.006 -5.060 6.432 1.00 96.62 224 TYR A C 1
ATOM 1739 O O . TYR A 1 224 ? -18.720 -4.249 5.843 1.00 96.62 224 TYR A O 1
ATOM 1747 N N . ARG A 1 225 ? -16.835 -4.724 6.981 1.00 95.56 225 ARG A N 1
ATOM 1748 C CA . ARG A 1 225 ? -16.227 -3.403 6.802 1.00 95.56 225 ARG A CA 1
ATOM 1749 C C . ARG A 1 225 ? -15.254 -3.449 5.634 1.00 95.56 225 ARG A C 1
ATOM 1751 O O . ARG A 1 225 ? -14.233 -4.130 5.699 1.00 95.56 225 ARG A O 1
ATOM 1758 N N . ILE A 1 226 ? -15.558 -2.700 4.581 1.00 96.75 226 ILE A N 1
ATOM 1759 C CA . ILE A 1 226 ? -14.733 -2.630 3.374 1.00 96.75 226 ILE A CA 1
ATOM 1760 C C . ILE A 1 226 ? -13.865 -1.374 3.442 1.00 96.75 226 ILE A C 1
ATOM 1762 O O . ILE A 1 226 ? -14.376 -0.260 3.503 1.00 96.75 226 ILE A O 1
ATOM 1766 N N . ARG A 1 227 ? -12.546 -1.560 3.443 1.00 96.88 227 ARG A N 1
ATOM 1767 C CA . ARG A 1 227 ? -11.541 -0.495 3.504 1.00 96.88 227 ARG A CA 1
ATOM 1768 C C . ARG A 1 227 ? -10.987 -0.260 2.111 1.00 96.88 227 ARG A C 1
ATOM 1770 O O . ARG A 1 227 ? -10.204 -1.074 1.624 1.00 96.88 227 ARG A O 1
ATOM 1777 N N . VAL A 1 228 ? -11.416 0.825 1.474 1.00 97.06 228 VAL A N 1
ATOM 1778 C CA . VAL A 1 228 ? -11.049 1.141 0.090 1.00 97.06 228 VAL A CA 1
ATOM 1779 C C . VAL A 1 228 ? -9.948 2.198 0.071 1.00 97.06 228 VAL A C 1
ATOM 1781 O O . VAL A 1 228 ? -10.080 3.244 0.701 1.00 97.06 228 VAL A O 1
ATOM 1784 N N . SER A 1 229 ? -8.864 1.949 -0.662 1.00 96.81 229 SER A N 1
ATOM 1785 C CA . SER A 1 229 ? -7.780 2.918 -0.864 1.00 96.81 229 SER A CA 1
ATOM 1786 C C . SER A 1 229 ? -7.470 3.069 -2.349 1.00 96.81 229 SER A C 1
ATOM 1788 O O . SER A 1 229 ? -7.164 2.078 -3.013 1.00 96.81 229 SER A O 1
ATOM 1790 N N . ASN A 1 230 ? -7.531 4.304 -2.862 1.00 96.94 230 ASN A N 1
ATOM 1791 C CA . ASN A 1 230 ? -7.105 4.611 -4.227 1.00 96.94 230 ASN A CA 1
ATOM 1792 C C . ASN A 1 230 ? -5.596 4.898 -4.260 1.00 96.94 230 ASN A C 1
ATOM 1794 O O . ASN A 1 230 ? -5.135 5.888 -3.696 1.00 96.94 230 ASN A O 1
ATOM 1798 N N . VAL A 1 231 ? -4.840 4.036 -4.935 1.00 96.19 231 VAL A N 1
ATOM 1799 C CA . VAL A 1 231 ? -3.383 4.146 -5.131 1.00 96.19 231 VAL A CA 1
ATOM 1800 C C . VAL A 1 231 ? -3.004 4.532 -6.565 1.00 96.19 231 VAL A C 1
ATOM 1802 O O . VAL A 1 231 ? -1.815 4.617 -6.888 1.00 96.19 231 VAL A O 1
ATOM 1805 N N . GLY A 1 232 ? -4.007 4.779 -7.414 1.00 93.75 232 GLY A N 1
ATOM 1806 C CA . GLY A 1 232 ? -3.851 5.221 -8.796 1.00 93.75 232 GLY A CA 1
ATOM 1807 C C . GLY A 1 232 ? -3.062 6.523 -8.910 1.00 93.75 232 GLY A C 1
ATOM 1808 O O . GLY A 1 232 ? -2.952 7.292 -7.955 1.00 93.75 232 GLY A O 1
ATOM 1809 N N . ILE A 1 233 ? -2.447 6.762 -10.062 1.00 93.69 233 ILE A N 1
ATOM 1810 C CA . ILE A 1 233 ? -1.571 7.920 -10.303 1.00 93.69 233 ILE A CA 1
ATOM 1811 C C . ILE A 1 233 ? -2.259 9.018 -11.116 1.00 93.69 233 ILE A C 1
ATOM 1813 O O . ILE A 1 233 ? -1.705 10.107 -11.238 1.00 93.69 233 ILE A O 1
ATOM 1817 N N . SER A 1 234 ? -3.443 8.743 -11.668 1.00 92.38 234 SER A N 1
ATOM 1818 C CA . SER A 1 234 ? -4.118 9.650 -12.595 1.00 92.38 234 SER A CA 1
ATOM 1819 C C . SER A 1 234 ? -5.630 9.727 -12.390 1.00 92.38 234 SER A C 1
ATOM 1821 O O . SER A 1 234 ? -6.194 10.812 -12.515 1.00 92.38 234 SER A O 1
ATOM 1823 N N . THR A 1 235 ? -6.301 8.615 -12.077 1.00 92.62 235 THR A N 1
ATOM 1824 C CA . THR A 1 235 ? -7.767 8.534 -12.182 1.00 92.62 235 THR A CA 1
ATOM 1825 C C . THR A 1 235 ? -8.472 8.599 -10.826 1.00 92.62 235 THR A C 1
ATOM 1827 O O . THR A 1 235 ? -8.100 7.921 -9.865 1.00 92.62 235 THR A O 1
ATOM 1830 N N . SER A 1 236 ? -9.566 9.361 -10.778 1.00 93.94 236 SER A N 1
ATOM 1831 C CA . SER A 1 236 ? -10.560 9.304 -9.701 1.00 93.94 236 SER A CA 1
ATOM 1832 C C . SER A 1 236 ? -11.599 8.229 -10.008 1.00 93.94 236 SER A C 1
ATOM 1834 O O . SER A 1 236 ? -12.208 8.237 -11.076 1.00 93.94 236 SER A O 1
ATOM 1836 N N . LEU A 1 237 ? -11.811 7.306 -9.072 1.00 94.62 237 LEU A N 1
ATOM 1837 C CA . LEU A 1 237 ? -12.648 6.125 -9.279 1.00 94.62 237 LEU A CA 1
ATOM 1838 C C . LEU A 1 237 ? -13.921 6.192 -8.435 1.00 94.62 237 LEU A C 1
ATOM 1840 O O . LEU A 1 237 ? -13.886 6.576 -7.268 1.00 94.62 237 LEU A O 1
ATOM 1844 N N . ASN A 1 238 ? -15.040 5.770 -9.023 1.00 94.75 238 ASN A N 1
ATOM 1845 C CA . ASN A 1 238 ? -16.274 5.504 -8.292 1.00 94.75 238 ASN A CA 1
ATOM 1846 C C . ASN A 1 238 ? -16.329 4.016 -7.918 1.00 94.75 238 ASN A C 1
ATOM 1848 O O . ASN A 1 238 ? -16.093 3.157 -8.768 1.00 94.75 238 ASN A O 1
ATOM 1852 N N . PHE A 1 239 ? -16.627 3.717 -6.654 1.00 94.44 239 PHE A N 1
ATOM 1853 C CA . PHE A 1 239 ? -16.707 2.351 -6.142 1.00 94.44 239 PHE A CA 1
ATOM 1854 C C . PHE A 1 239 ? -18.153 1.996 -5.796 1.00 94.44 239 PHE A C 1
ATOM 1856 O O . PHE A 1 239 ? -18.815 2.718 -5.052 1.00 94.44 239 PHE A O 1
ATOM 1863 N N . ARG A 1 240 ? -18.623 0.860 -6.316 1.00 94.75 240 ARG A N 1
ATOM 1864 C CA . ARG A 1 240 ? -19.969 0.337 -6.083 1.00 94.75 240 ARG A CA 1
ATOM 1865 C C . ARG A 1 240 ? -19.948 -1.184 -6.048 1.00 94.75 240 ARG A C 1
ATOM 1867 O O . ARG A 1 240 ? -19.208 -1.814 -6.798 1.00 94.75 240 ARG A O 1
ATOM 1874 N N . ILE A 1 241 ? -20.825 -1.763 -5.232 1.00 95.38 241 ILE A N 1
ATOM 1875 C CA . ILE A 1 241 ? -21.124 -3.194 -5.244 1.00 95.38 241 ILE A CA 1
ATOM 1876 C C . ILE A 1 241 ? -22.556 -3.362 -5.744 1.00 95.38 241 ILE A C 1
ATOM 1878 O O . ILE A 1 241 ? -23.492 -2.802 -5.179 1.00 95.38 241 ILE A O 1
ATOM 1882 N N . GLN A 1 242 ? -22.732 -4.099 -6.841 1.00 94.19 242 GLN A N 1
ATOM 1883 C CA . GLN A 1 242 ? -24.051 -4.277 -7.442 1.00 94.19 242 GLN A CA 1
ATOM 1884 C C . GLN A 1 242 ? -25.020 -4.918 -6.441 1.00 94.19 242 GLN A C 1
ATOM 1886 O O . GLN A 1 242 ? -24.681 -5.901 -5.782 1.00 94.19 242 GLN A O 1
ATOM 1891 N N . SER A 1 243 ? -26.229 -4.359 -6.345 1.00 94.75 243 SER A N 1
ATOM 1892 C CA . SER A 1 243 ? -27.301 -4.826 -5.452 1.00 94.75 243 SER A CA 1
ATOM 1893 C C . SER A 1 243 ? -26.964 -4.791 -3.953 1.00 94.75 243 SER A C 1
ATOM 1895 O O . SER A 1 243 ? -27.595 -5.505 -3.178 1.00 94.75 243 SER A O 1
ATOM 1897 N N . HIS A 1 244 ? -25.997 -3.968 -3.533 1.00 95.06 244 HIS A N 1
ATOM 1898 C CA . HIS A 1 244 ? -25.644 -3.768 -2.126 1.00 95.06 244 HIS A CA 1
ATOM 1899 C C . HIS A 1 244 ? -25.561 -2.274 -1.802 1.00 95.06 244 HIS A C 1
ATOM 1901 O O . HIS A 1 244 ? -24.958 -1.507 -2.549 1.00 95.06 244 HIS A O 1
ATOM 1907 N N . ASN A 1 245 ? -26.127 -1.877 -0.662 1.00 94.00 245 ASN A N 1
ATOM 1908 C CA . ASN A 1 245 ? -25.954 -0.527 -0.129 1.00 94.00 245 ASN A CA 1
ATOM 1909 C C . ASN A 1 245 ? -24.631 -0.444 0.640 1.00 94.00 245 ASN A C 1
ATOM 1911 O O . ASN A 1 245 ? -24.263 -1.379 1.353 1.00 94.00 245 ASN A O 1
ATOM 1915 N N . LEU A 1 246 ? -23.942 0.689 0.526 1.00 94.94 246 LEU A N 1
ATOM 1916 C CA . LEU A 1 246 ? -22.706 0.970 1.248 1.00 94.94 246 LEU A CA 1
ATOM 1917 C C . LEU A 1 246 ? -22.961 2.055 2.294 1.00 94.94 246 LEU A C 1
ATOM 1919 O O . LEU A 1 246 ? -23.400 3.153 1.959 1.00 94.94 246 LEU A O 1
ATOM 1923 N N . LEU A 1 247 ? -22.662 1.758 3.555 1.00 94.44 247 LEU A N 1
ATOM 1924 C CA . LEU A 1 247 ? -22.685 2.739 4.636 1.00 94.44 247 LEU A CA 1
ATOM 1925 C C . LEU A 1 247 ? -21.287 3.348 4.790 1.00 94.44 247 LEU A C 1
ATOM 1927 O O . LEU A 1 247 ? -20.341 2.638 5.130 1.00 94.44 247 LEU A O 1
ATOM 1931 N N . LEU A 1 248 ? -21.147 4.654 4.560 1.00 94.62 248 LEU A N 1
ATOM 1932 C CA . LEU A 1 248 ? -19.887 5.356 4.793 1.00 94.62 248 LEU A CA 1
ATOM 1933 C C . LEU A 1 248 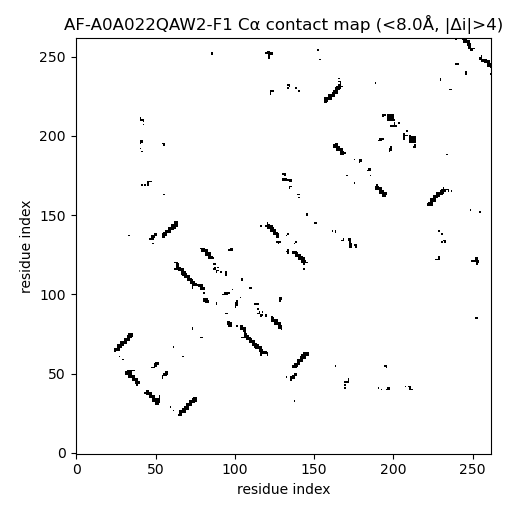? -19.716 5.634 6.287 1.00 94.62 248 LEU A C 1
ATOM 1935 O O . LEU A 1 248 ? -20.491 6.387 6.880 1.00 94.62 248 LEU A O 1
ATOM 1939 N N . THR A 1 249 ? -18.687 5.029 6.877 1.00 93.38 249 THR A N 1
ATOM 1940 C CA . THR A 1 249 ? -18.378 5.157 8.309 1.00 93.38 249 THR A CA 1
ATOM 1941 C C . THR A 1 249 ? -17.023 5.803 8.594 1.00 93.38 249 THR A C 1
ATOM 1943 O O . THR A 1 249 ? -16.780 6.215 9.725 1.00 93.38 249 THR A O 1
ATOM 1946 N N . GLU A 1 250 ? -16.110 5.837 7.621 1.00 94.56 250 GLU A N 1
ATOM 1947 C CA . GLU A 1 250 ? -14.728 6.303 7.792 1.00 94.56 250 GLU A CA 1
ATOM 1948 C C . GLU A 1 250 ? -14.205 6.957 6.508 1.00 94.56 250 GLU A C 1
ATOM 1950 O O . GLU A 1 250 ? -14.418 6.431 5.416 1.00 94.56 250 GLU A O 1
ATOM 1955 N N . THR A 1 251 ? -13.504 8.081 6.656 1.00 94.69 251 THR A N 1
ATOM 1956 C CA . THR A 1 251 ? -12.756 8.771 5.598 1.00 94.69 251 THR A CA 1
ATOM 1957 C C . THR A 1 251 ? -11.407 9.237 6.140 1.00 94.69 251 THR A C 1
ATOM 1959 O O . THR A 1 251 ? -11.370 10.014 7.096 1.00 94.69 251 THR A O 1
ATOM 1962 N N . GLU A 1 252 ? -10.310 8.796 5.521 1.00 92.44 252 GLU A N 1
ATOM 1963 C CA . GLU A 1 252 ? -8.932 9.232 5.820 1.00 92.44 252 GLU A CA 1
ATOM 1964 C C . GLU A 1 252 ? -8.547 9.146 7.311 1.00 92.44 252 GLU A C 1
ATOM 1966 O O . GLU A 1 252 ? -7.845 9.995 7.862 1.00 92.44 252 GLU A O 1
ATOM 1971 N N . GLY A 1 253 ? -9.030 8.109 7.993 1.00 91.88 253 GLY A N 1
ATOM 1972 C CA . GLY A 1 253 ? -8.800 7.887 9.416 1.00 91.88 253 GLY A CA 1
ATOM 1973 C C . GLY A 1 253 ? -9.652 8.729 10.361 1.00 91.88 253 GLY A C 1
ATOM 1974 O O . GLY A 1 253 ? -9.346 8.834 11.548 1.00 91.88 253 GLY A O 1
ATOM 1975 N N . SER A 1 254 ? -10.738 9.312 9.857 1.00 91.56 254 SER A N 1
ATOM 1976 C CA . SER A 1 254 ? -11.752 10.003 10.655 1.00 91.56 254 SER A CA 1
ATOM 1977 C C . SER A 1 254 ? -13.121 9.365 10.457 1.00 91.56 254 SER A C 1
ATOM 1979 O O . SER A 1 254 ? -13.507 9.033 9.338 1.00 91.56 254 SER A O 1
ATOM 1981 N N . TYR A 1 255 ? -13.881 9.200 11.540 1.00 92.12 255 TYR A N 1
ATOM 1982 C CA . TYR A 1 255 ? -15.258 8.722 11.440 1.00 92.12 255 TYR A CA 1
ATOM 1983 C C . TYR A 1 255 ? -16.172 9.811 10.880 1.00 92.12 255 TYR A C 1
ATOM 1985 O O . TYR A 1 255 ? -16.078 10.976 11.270 1.00 92.12 255 TYR A O 1
ATOM 1993 N N . THR A 1 256 ? -17.071 9.423 9.983 1.00 89.25 256 THR A N 1
ATOM 1994 C CA . THR A 1 256 ? -18.033 10.330 9.353 1.00 89.25 256 THR A CA 1
ATOM 1995 C C . THR A 1 256 ? -19.392 10.270 10.036 1.00 89.25 256 THR A C 1
ATOM 1997 O O . THR A 1 256 ? -19.717 9.319 10.751 1.00 89.25 256 THR A O 1
ATOM 2000 N N . VAL A 1 257 ? -20.237 11.266 9.758 1.00 86.56 257 VAL A N 1
ATOM 2001 C CA . VAL A 1 257 ? -21.681 11.089 9.942 1.00 86.56 257 VAL A CA 1
ATOM 2002 C C . VAL A 1 257 ? -22.124 9.976 8.995 1.00 86.56 257 VAL A C 1
ATOM 2004 O O . VAL A 1 257 ? -21.807 10.001 7.807 1.00 86.56 257 VAL A O 1
ATOM 2007 N N . GLN A 1 258 ? -22.803 8.975 9.546 1.00 83.62 258 GLN A N 1
ATOM 2008 C CA . GLN A 1 258 ? -23.198 7.776 8.820 1.00 83.62 258 GLN A CA 1
ATOM 2009 C C . GLN A 1 258 ? -24.148 8.125 7.665 1.00 83.62 258 GLN A C 1
ATOM 2011 O O . GLN A 1 258 ? -25.253 8.618 7.891 1.00 83.62 258 GLN A O 1
ATOM 2016 N N . GLN A 1 259 ? -23.713 7.861 6.430 1.00 80.25 259 GLN A N 1
ATOM 2017 C CA . GLN A 1 259 ? -24.479 8.135 5.213 1.00 80.25 259 GLN A CA 1
ATOM 2018 C C . GLN A 1 259 ? -24.522 6.900 4.311 1.00 80.25 259 GLN A C 1
ATOM 2020 O O . GLN A 1 259 ? -23.500 6.257 4.068 1.00 80.25 259 GLN A O 1
ATOM 2025 N N . ASN A 1 260 ? -25.715 6.578 3.809 1.00 81.12 260 ASN A N 1
ATOM 2026 C CA . ASN A 1 260 ? -25.925 5.470 2.881 1.00 81.12 260 ASN A CA 1
ATOM 2027 C C . ASN A 1 260 ? -25.692 5.910 1.431 1.00 81.12 260 ASN A C 1
ATOM 2029 O O . ASN A 1 260 ? -26.218 6.936 0.997 1.00 81.12 260 ASN A O 1
ATOM 2033 N N . TYR A 1 261 ? -24.967 5.084 0.682 1.00 77.19 261 TYR A N 1
ATOM 2034 C CA . TYR A 1 261 ? -24.746 5.190 -0.756 1.00 77.19 261 TYR A CA 1
ATOM 2035 C C . TYR A 1 261 ? -25.316 3.947 -1.455 1.00 77.19 261 TYR A C 1
ATOM 2037 O O . TYR A 1 261 ? -25.198 2.830 -0.945 1.00 77.19 261 TYR A O 1
ATOM 2045 N N . THR A 1 262 ? -25.951 4.154 -2.611 1.00 65.25 262 THR A N 1
ATOM 2046 C CA . THR A 1 262 ? -26.646 3.126 -3.416 1.00 65.25 262 THR A CA 1
ATOM 2047 C C . THR A 1 262 ? -25.968 2.867 -4.752 1.00 65.25 262 THR A C 1
ATOM 2049 O O . THR A 1 262 ? -25.549 3.865 -5.377 1.00 65.25 262 THR A O 1
#

Sequence (262 aa):
MAAAAITSVLLISICLLLGCAFAEDPFVNYDFVVSYITASPLGVPQQVIAVNGKFPGPTINVTTNNHLVVNVRNKLDENLLLHWSGIQQRRSSWQDGVLGTNCPIPPKWNWTYQFQVKDQIGSFFYFPSLNFQRASGGFGSIIVNNRPVISIPFDTPYGDITVVIGDWYTQNHTALRKTLNAGKELGMPDGVLVNGKGPYRYNDTLVPAGIDHEKITVEPGKTYRIRVSNVGISTSLNFRIQSHNLLLTETEGSYTVQQNYT

InterPro domains:
  IPR001117 Multicopper oxidase, second cupredoxin domain [PF00394] (160-261)
  IPR008972 Cupredoxin [G3DSA:2.60.40.420] (22-146)
  IPR008972 Cupredoxin [G3DSA:2.60.40.420] (158-262)
  IPR008972 Cupredoxin [SSF49503] (22-174)
  IPR008972 Cupredoxin [SSF49503] (154-260)
  IPR011707 Multicopper oxidase-like, N-terminal [PF07732] (34-147)
  IPR034273 Ascorbate oxidase homologue, first cupredoxin domain [cd13846] (30-145)
  IPR045087 Multicopper oxidase [PTHR11709] (46-261)

pLDDT: mean 92.01, std 9.28, range [56.5, 98.62]

Radius of gyration: 23.42 Å; Cα contacts (8 Å, |Δi|>4): 537; chains: 1; bounding box: 49×33×94 Å

Mean predicted aligned error: 6.63 Å

Secondary structure (DSSP, 8-state):
-HHHHHHHHHHHHHHHHTS----PPPEEEEEEEEEEEEE-TTSS-EEEEEETTBSSEEEEEEETT-EEEEEEEE-SSS-B-EEEET---TT-GGGS-SBTTB--B-TT-EEEEEEE-TT--EEEEEEE-STTGGGGB--EEEEEEPPTTS--SSPPPSEEEEEEEEEE-SS-HHHHHHHHHTT----S-SEEEETTBB---S-TTTS-TT--B------TT--EEEEEEE--SS-------TT--EEEEEETTEEEEEEEE-

Nearest PDB structures (foldseek):
  1aoz-assembly1_A  TM=8.985E-01  e=1.215E-21  Cucurbita melopepo
  6klg-assembly1_A  TM=9.473E-01  e=9.799E-21  Zea mays
  3sqr-assembly1_A  TM=8.620E-01  e=4.472E-16  Botrytis aclada
  4e9w-assembly1_A  TM=8.318E-01  e=5.108E-15  uncultured bacterium
  3g5w-assembly1_A  TM=7.818E-01  e=4.903E-14  Nitrosomonas europaea

Foldseek 3Di:
DVVVVVVVVVVVVVVVVVPDPPVAAAEDEEEWEWDWDWDQQQPQTDTATETVNDVQYDEAEEEAFYKYKYKYFAQDQAWWFKAWFLQDCVVNQLLRGEPPSHDTAGHRGIDMRIGTSHPFAAKTKMATHPQQNLLRHRMDIYGYHYDPVDDAPDDDFPEEAEKEKAFHASDHSNVVSVCVVVVHDPPGGPAMAISSHGDDCPDCVNGPPPTDHDDDDDDPPGGYHYHYDYSYDDDDDDDDDPPDKDWQQDDSRDGDDTDIDD